Protein AF-A0A6A5V7H4-F1 (afdb_monomer_lite)

Foldseek 3Di:
DDDPPPPVVVVVVVVVVVVVVVVVVVVVVVVVVPDPPDPPVPPVSVVVVVVVVPDDPDPVPDD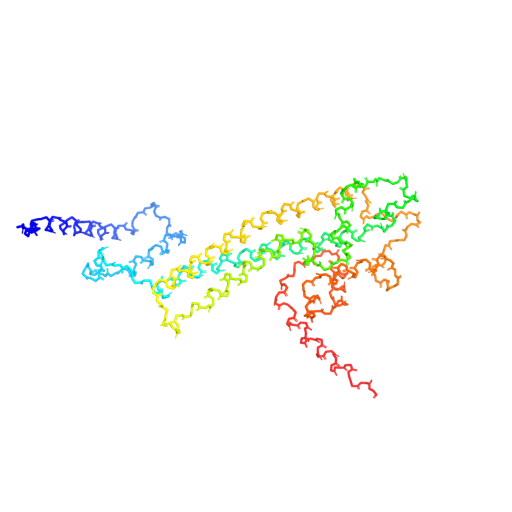DPPPPDQDALVVCVVVLVVLLVLLVVLVVLLLVLVVLLLLLLLLVLQQFVCLLVVPPVCVPADHQDPVLSVLSCCQLQPPDALVPRPLCPLVVLLVVLSVQLVVLSVVSDNVDDPAHSVNSVVSSVSNVVSSVRNVVSSVSNVVSSVSNVVSSVVCVVSVRSPPPPVVRDRDPLVDPPDPSVVSNLSSLCNDPCNVVVVDPSVVSSVCSVVPNDDDRDPPPPCSVVVVVVVVVVCVVVVPDD

Radius of gyration: 30.53 Å; chains: 1; bounding box: 72×66×91 Å

Secondary structure (DSSP, 8-state):
-------HHHHHHHHHHHHHHHHHHHHHHHGGGT-TTS-TT-HHHHHHHHHHTTS-SSGGGSPPTTS-----TTTTHHHHHHHHHHHHHHHHHHHHHHHHHHHHHHHHHHS-HHHHTT-GGGTTSPPP-HHHHHHHHHHHS-SS-GGG-TTTHHHHHHHHHHHHHHHHHHH--GGG----HHHHHHHHHHHHHHHHHHHHHHHHHHHHHHHHHHHHHHHHHTTGGG---TTS----TT-TT-HHHHHHHHHHTTSHHHHTTSS-HHHHHHHHHHTTT-----TTTSHHHHHHHHHHHHHHHTT--

pLDDT: mean 70.16, std 18.62, range [32.16, 96.0]

Sequence (305 aa):
MSLLDSDPADDSEHLKINQALMAEICLHVGDLETNPTINRNSAKAFTIFIWMLKFPSDPTDFLDAETPGVETPEVNQDFLDEHEAFARKLEQALDGLEQEYRDMGVLYHQIPLAIRADTPAVLALPKIDPYGLRVLKGVFEPHNPRTGSAFFKDWLRVETALRNARDVIASVDPAKISITMSGLCLLLDSVLYYLKLAAKHLAPVRNNMIKLKGFLEEARRLGLLHMRASGLVAADLGEKSSKEGLAYREWVLTFPEVAKGEVGWMEAEKVLRERGAAASMNWRNEYKGLGEAWEAEREKDGDKV

Organism: NCBI:txid1447943

Structure (mmCIF, N/CA/C/O backbone):
data_AF-A0A6A5V7H4-F1
#
_entry.id   AF-A0A6A5V7H4-F1
#
loop_
_atom_site.group_PDB
_atom_site.id
_atom_site.type_symbol
_atom_site.label_atom_id
_atom_site.label_alt_id
_atom_site.label_comp_id
_atom_site.label_asym_id
_atom_site.label_entity_id
_atom_site.label_seq_id
_atom_site.pdbx_PDB_ins_code
_atom_site.Cartn_x
_atom_site.Cartn_y
_atom_site.Cartn_z
_atom_site.occupancy
_atom_site.B_iso_or_equiv
_atom_site.auth_seq_id
_atom_site.auth_comp_id
_atom_site.auth_asym_id
_atom_site.auth_atom_id
_atom_site.pdbx_PDB_model_num
ATOM 1 N N . MET A 1 1 ? 29.234 26.948 -57.584 1.00 40.28 1 MET A N 1
ATOM 2 C CA . MET A 1 1 ? 29.020 26.618 -56.161 1.00 40.28 1 MET A CA 1
ATOM 3 C C . MET A 1 1 ? 29.895 25.422 -55.877 1.00 40.28 1 MET A C 1
ATOM 5 O O . MET A 1 1 ? 29.723 24.408 -56.536 1.00 40.28 1 MET A O 1
ATOM 9 N N . SER A 1 2 ? 30.926 25.646 -55.066 1.00 33.00 2 SER A N 1
ATOM 10 C CA . SER A 1 2 ? 32.044 24.731 -54.842 1.00 33.00 2 SER A CA 1
ATOM 11 C C . SER A 1 2 ? 31.578 23.464 -54.140 1.00 33.00 2 SER A C 1
ATOM 13 O O . SER A 1 2 ? 30.867 23.549 -53.141 1.00 33.00 2 SER A O 1
ATOM 15 N N . LEU A 1 3 ? 32.013 22.325 -54.675 1.00 34.97 3 LEU A N 1
ATOM 16 C CA . LEU A 1 3 ? 32.184 21.082 -53.936 1.00 34.97 3 LEU A CA 1
ATOM 17 C C . LEU A 1 3 ? 33.111 21.376 -52.747 1.00 34.97 3 LEU A C 1
ATOM 19 O O . LEU A 1 3 ? 34.108 22.086 -52.905 1.00 34.97 3 LEU A O 1
ATOM 23 N N . LEU A 1 4 ? 32.726 20.911 -51.561 1.00 40.59 4 LEU A N 1
ATOM 24 C CA . LEU A 1 4 ? 33.618 20.840 -50.412 1.00 40.59 4 LEU A CA 1
ATOM 25 C C . LEU A 1 4 ? 34.569 19.675 -50.684 1.00 40.59 4 LEU A C 1
ATOM 27 O O . LEU A 1 4 ? 34.207 18.521 -50.477 1.00 40.59 4 LEU A O 1
ATOM 31 N N . ASP A 1 5 ? 35.746 19.998 -51.213 1.00 38.69 5 ASP A N 1
ATOM 32 C CA . ASP A 1 5 ? 36.929 19.155 -51.086 1.00 38.69 5 ASP A CA 1
ATOM 33 C C . ASP A 1 5 ? 37.274 19.118 -49.591 1.00 38.69 5 ASP A C 1
ATOM 35 O O . ASP A 1 5 ? 37.815 20.082 -49.046 1.00 38.69 5 ASP A O 1
ATOM 39 N N . SER A 1 6 ? 36.882 18.047 -48.901 1.00 44.56 6 SER A N 1
ATOM 40 C CA . SER A 1 6 ? 37.448 17.713 -47.596 1.00 44.56 6 SER A CA 1
ATOM 41 C C . SER A 1 6 ? 38.904 17.311 -47.818 1.00 44.56 6 SER A C 1
ATOM 43 O O . SER A 1 6 ? 39.199 16.419 -48.615 1.00 44.56 6 SER A O 1
ATOM 45 N N . ASP A 1 7 ? 39.811 18.036 -47.171 1.00 41.44 7 ASP A N 1
ATOM 46 C CA . ASP A 1 7 ? 41.251 17.890 -47.332 1.00 41.44 7 ASP A CA 1
ATOM 47 C C . ASP A 1 7 ? 41.683 16.497 -46.822 1.00 41.44 7 ASP A C 1
ATOM 49 O O . ASP A 1 7 ? 41.574 16.231 -45.624 1.00 41.44 7 ASP A O 1
ATOM 53 N N . PRO A 1 8 ? 42.173 15.577 -47.677 1.00 46.06 8 PRO A N 1
ATOM 54 C CA . PRO A 1 8 ? 42.535 14.211 -47.273 1.00 46.06 8 PRO A CA 1
ATOM 55 C C . PRO A 1 8 ? 43.705 14.155 -46.271 1.00 46.06 8 PRO A C 1
ATOM 57 O O . PRO A 1 8 ? 44.061 13.083 -45.776 1.00 46.06 8 PRO A O 1
ATOM 60 N N . ALA A 1 9 ? 44.326 15.299 -45.970 1.00 46.56 9 ALA A N 1
ATOM 61 C CA . ALA A 1 9 ? 45.294 15.439 -44.893 1.00 46.56 9 ALA A CA 1
ATOM 62 C C . ALA A 1 9 ? 44.652 15.381 -43.489 1.00 46.56 9 ALA A C 1
ATOM 64 O O . ALA A 1 9 ? 45.296 14.851 -42.579 1.00 46.56 9 ALA A O 1
ATOM 65 N N . ASP A 1 10 ? 43.404 15.845 -43.334 1.00 44.44 10 ASP A N 1
ATOM 66 C CA . ASP A 1 10 ? 42.698 15.988 -42.045 1.00 44.44 10 ASP A CA 1
ATOM 67 C C . ASP A 1 10 ? 42.191 14.626 -41.520 1.00 44.44 10 ASP A C 1
ATOM 69 O O . ASP A 1 10 ? 42.433 14.244 -40.371 1.00 44.44 10 ASP A O 1
ATOM 73 N N . ASP A 1 11 ? 41.655 13.786 -42.415 1.00 44.16 11 ASP A N 1
ATOM 74 C CA . ASP A 1 11 ? 41.265 12.398 -42.103 1.00 44.16 11 ASP A CA 1
ATOM 75 C C . ASP A 1 11 ? 42.473 11.524 -41.716 1.00 44.16 11 ASP A C 1
ATOM 77 O O . ASP A 1 11 ? 42.378 10.612 -40.889 1.00 44.16 11 ASP A O 1
ATOM 81 N N . SER A 1 12 ? 43.653 11.824 -42.272 1.00 48.91 12 SER A N 1
ATOM 82 C CA . SER A 1 12 ? 44.903 11.128 -41.937 1.00 48.91 12 SER A CA 1
ATOM 83 C C . SER A 1 12 ? 45.397 11.477 -40.528 1.00 48.91 12 SER A C 1
ATOM 85 O O . SER A 1 12 ? 46.048 10.647 -39.890 1.00 48.91 12 SER A O 1
ATOM 87 N N . GLU A 1 13 ? 45.120 12.685 -40.034 1.00 46.19 13 GLU A N 1
ATOM 88 C CA . GLU A 1 13 ? 45.537 13.124 -38.700 1.00 46.19 13 GLU A CA 1
ATOM 89 C C . GLU A 1 13 ? 44.610 12.553 -37.617 1.00 46.19 13 GLU A C 1
ATOM 91 O O . GLU A 1 13 ? 45.093 11.980 -36.637 1.00 46.19 13 GLU A O 1
ATOM 96 N N . HIS A 1 14 ? 43.296 12.546 -37.859 1.00 45.09 14 HIS A N 1
ATOM 97 C CA . HIS A 1 14 ? 42.315 11.882 -36.995 1.00 45.09 14 HIS A CA 1
ATOM 98 C C . HIS A 1 14 ? 42.527 10.364 -36.898 1.00 45.09 14 HIS A C 1
ATOM 100 O O . HIS A 1 14 ? 42.471 9.795 -35.802 1.00 45.09 14 HIS A O 1
ATOM 106 N N . LEU A 1 15 ? 42.857 9.700 -38.012 1.00 45.16 15 LEU A N 1
ATOM 107 C CA . LEU A 1 15 ? 43.175 8.271 -38.013 1.00 45.16 15 LEU A CA 1
ATOM 108 C C . LEU A 1 15 ? 44.464 7.969 -37.227 1.00 45.16 15 LEU A C 1
ATOM 110 O O . LEU A 1 15 ? 44.517 6.984 -36.491 1.00 45.16 15 LEU A O 1
ATOM 114 N N . LYS A 1 16 ? 45.483 8.836 -37.316 1.00 51.03 16 LYS A N 1
ATOM 115 C CA . LYS A 1 16 ? 46.732 8.702 -36.543 1.00 51.03 16 LYS A CA 1
ATOM 116 C C . LYS A 1 16 ? 46.518 8.927 -35.049 1.00 51.03 16 LYS A C 1
ATOM 118 O O . LYS A 1 16 ? 47.110 8.206 -34.250 1.00 51.03 16 LYS A O 1
ATOM 123 N N . ILE A 1 17 ? 45.661 9.877 -34.670 1.00 50.06 17 ILE A N 1
ATOM 124 C CA . ILE A 1 17 ? 45.301 10.134 -33.269 1.00 50.06 17 ILE A CA 1
ATOM 125 C C . ILE A 1 17 ? 44.537 8.939 -32.689 1.00 50.06 17 ILE A C 1
ATOM 127 O O . ILE A 1 17 ? 44.885 8.465 -31.610 1.00 50.06 17 ILE A O 1
ATOM 131 N N . ASN A 1 18 ? 43.569 8.384 -33.422 1.00 44.09 18 ASN A N 1
ATOM 132 C CA . ASN A 1 18 ? 42.810 7.216 -32.971 1.00 44.09 18 ASN A CA 1
ATOM 133 C C . ASN A 1 18 ? 43.671 5.944 -32.902 1.00 44.09 18 ASN A C 1
ATOM 135 O O . ASN A 1 18 ? 43.546 5.171 -31.954 1.00 44.09 18 ASN A O 1
ATOM 139 N N . GLN A 1 19 ? 44.597 5.743 -33.845 1.00 47.44 19 GLN A N 1
ATOM 140 C CA . GLN A 1 19 ? 45.554 4.631 -33.794 1.00 47.44 19 GLN A CA 1
ATOM 141 C C . GLN A 1 19 ? 46.556 4.776 -32.641 1.00 47.44 19 GLN A C 1
ATOM 143 O O . GLN A 1 19 ? 46.872 3.781 -31.989 1.00 47.44 19 GLN A O 1
ATOM 148 N N . ALA A 1 20 ? 47.019 5.995 -32.347 1.00 46.97 20 ALA A N 1
ATOM 149 C CA . ALA A 1 20 ? 47.880 6.267 -31.198 1.00 46.97 20 ALA A CA 1
ATOM 150 C C . ALA A 1 20 ? 47.141 6.040 -29.868 1.00 46.97 20 ALA A C 1
ATOM 152 O O . ALA A 1 20 ? 47.681 5.382 -28.982 1.00 46.97 20 ALA A O 1
ATOM 153 N N . LEU A 1 21 ? 45.885 6.489 -29.764 1.00 44.94 21 LEU A N 1
ATOM 154 C CA . LEU A 1 21 ? 45.044 6.299 -28.582 1.00 44.94 21 LEU A CA 1
ATOM 155 C C . LEU A 1 21 ? 44.721 4.815 -28.348 1.00 44.94 21 LEU A C 1
ATOM 157 O O . LEU A 1 21 ? 44.795 4.336 -27.221 1.00 44.94 21 LEU A O 1
ATOM 161 N N . MET A 1 22 ? 44.429 4.056 -29.408 1.00 46.06 22 MET A N 1
ATOM 162 C CA . MET A 1 22 ? 44.196 2.610 -29.312 1.00 46.06 22 MET A CA 1
ATOM 163 C C . MET A 1 22 ? 45.474 1.837 -28.979 1.00 46.06 22 MET A C 1
ATOM 165 O O . MET A 1 22 ? 45.423 0.906 -28.179 1.00 46.06 22 MET A O 1
ATOM 169 N N . ALA A 1 23 ? 46.633 2.239 -29.509 1.00 47.72 23 ALA A N 1
ATOM 170 C CA . ALA A 1 23 ? 47.917 1.657 -29.120 1.00 47.72 23 ALA A CA 1
ATOM 171 C C . ALA A 1 23 ? 48.243 1.933 -27.640 1.00 47.72 23 ALA A C 1
ATOM 173 O O . ALA A 1 23 ? 48.745 1.047 -26.949 1.00 47.72 23 ALA A O 1
ATOM 174 N N . GLU A 1 24 ? 47.911 3.124 -27.136 1.00 44.56 24 GLU A N 1
ATOM 175 C CA . GLU A 1 24 ? 48.089 3.514 -25.735 1.00 44.56 24 GLU A CA 1
ATOM 176 C C . GLU A 1 24 ? 47.127 2.758 -24.802 1.00 44.56 24 GLU A C 1
ATOM 178 O O . GLU A 1 24 ? 47.557 2.235 -23.772 1.00 44.56 24 GLU A O 1
ATOM 183 N N . ILE A 1 25 ? 45.864 2.579 -25.212 1.00 46.62 25 ILE A N 1
ATOM 184 C CA . ILE A 1 25 ? 44.876 1.738 -24.519 1.00 46.62 25 ILE A CA 1
ATOM 185 C C . ILE A 1 25 ? 45.326 0.270 -24.510 1.00 46.62 25 ILE A C 1
ATOM 187 O O . ILE A 1 25 ? 45.311 -0.354 -23.454 1.00 46.62 25 ILE A O 1
ATOM 191 N N . CYS A 1 26 ? 45.798 -0.288 -25.628 1.00 43.75 26 CYS A N 1
ATOM 192 C CA . CYS A 1 26 ? 46.306 -1.664 -25.687 1.00 43.75 26 CYS A CA 1
ATOM 193 C C . CYS A 1 26 ? 47.582 -1.865 -24.848 1.00 43.75 26 CYS A C 1
ATOM 195 O O . CYS A 1 26 ? 47.728 -2.906 -24.205 1.00 43.75 26 CYS A O 1
ATOM 197 N N . LEU A 1 27 ? 48.472 -0.866 -24.788 1.00 44.75 27 LEU A N 1
ATOM 198 C CA . LEU A 1 27 ? 49.631 -0.855 -23.885 1.00 44.75 27 LEU A CA 1
ATOM 199 C C . LEU A 1 27 ? 49.200 -0.824 -22.409 1.00 44.75 27 LEU A C 1
ATOM 201 O O . LEU A 1 27 ? 49.788 -1.525 -21.589 1.00 44.75 27 LEU A O 1
ATOM 205 N N . HIS A 1 28 ? 48.141 -0.081 -22.076 1.00 42.66 28 HIS A N 1
ATOM 206 C CA . HIS A 1 28 ? 47.610 0.014 -20.710 1.00 42.66 28 HIS A CA 1
ATOM 207 C C . HIS A 1 28 ? 46.733 -1.181 -20.310 1.00 42.66 28 HIS A C 1
ATOM 209 O O . HIS A 1 28 ? 46.606 -1.474 -19.123 1.00 42.66 28 HIS A O 1
ATOM 215 N N . VAL A 1 29 ? 46.172 -1.915 -21.275 1.00 46.34 29 VAL A N 1
ATOM 216 C CA . VAL A 1 29 ? 45.474 -3.188 -21.039 1.00 46.34 29 VAL A CA 1
ATOM 217 C C . VAL A 1 29 ? 46.459 -4.289 -20.628 1.00 46.34 29 VAL A C 1
ATOM 219 O O . VAL A 1 29 ? 46.113 -5.117 -19.789 1.00 46.34 29 VAL A O 1
ATOM 222 N N . GLY A 1 30 ? 47.707 -4.252 -21.113 1.00 43.66 30 GLY A N 1
ATOM 223 C CA . GLY A 1 30 ? 48.798 -5.084 -20.583 1.00 43.66 30 GLY A CA 1
ATOM 224 C C . GLY A 1 30 ? 49.208 -4.719 -19.147 1.00 43.66 30 GLY A C 1
ATOM 225 O O . GLY A 1 30 ? 49.585 -5.594 -18.372 1.00 43.66 30 GLY A O 1
ATOM 226 N N . ASP A 1 31 ? 49.055 -3.449 -18.759 1.00 42.75 31 ASP A N 1
ATOM 227 C CA . ASP A 1 31 ? 49.369 -2.927 -17.415 1.00 42.75 31 ASP A CA 1
ATOM 228 C C . ASP A 1 31 ? 48.194 -3.031 -16.411 1.00 42.75 31 ASP A C 1
ATOM 230 O O . ASP A 1 31 ? 48.323 -2.714 -15.223 1.00 42.75 31 ASP A O 1
ATOM 234 N N . LEU A 1 32 ? 47.032 -3.545 -16.841 1.00 44.84 32 LEU A N 1
ATOM 235 C CA . LEU A 1 32 ? 45.908 -3.851 -15.944 1.00 44.84 32 LEU A CA 1
ATOM 236 C C . LEU A 1 32 ? 46.248 -4.961 -14.940 1.00 44.84 32 LEU A C 1
ATOM 238 O O . LEU A 1 32 ? 45.609 -5.028 -13.885 1.00 44.84 32 LEU A O 1
ATOM 242 N N . GLU A 1 33 ? 47.249 -5.805 -15.221 1.00 45.59 33 GLU A N 1
ATOM 243 C CA . GLU A 1 33 ? 47.712 -6.873 -14.325 1.00 45.59 33 GLU A CA 1
ATOM 244 C C . GLU A 1 33 ? 48.568 -6.371 -13.149 1.00 45.59 33 GLU A C 1
ATOM 246 O O . GLU A 1 33 ? 48.621 -7.040 -12.111 1.00 45.59 33 GLU A O 1
ATOM 251 N N . THR A 1 34 ? 49.126 -5.163 -13.224 1.00 48.69 34 THR A N 1
ATOM 252 C CA . THR A 1 34 ? 50.080 -4.631 -12.233 1.00 48.69 34 THR A CA 1
ATOM 253 C C . THR A 1 34 ? 49.560 -3.417 -11.466 1.00 48.69 34 THR A C 1
ATOM 255 O O . THR A 1 34 ? 50.118 -3.095 -10.418 1.00 48.69 34 THR A O 1
ATOM 258 N N . ASN A 1 35 ? 48.482 -2.763 -11.919 1.00 47.12 35 ASN A N 1
ATOM 259 C CA . ASN A 1 35 ? 48.017 -1.512 -11.317 1.00 47.12 35 ASN A CA 1
ATOM 260 C C . ASN A 1 35 ? 47.264 -1.723 -9.975 1.00 47.12 35 ASN A C 1
ATOM 262 O O . ASN A 1 35 ? 46.121 -2.196 -9.972 1.00 47.12 35 ASN A O 1
ATOM 266 N N . PRO A 1 36 ? 47.846 -1.327 -8.821 1.00 53.47 36 PRO A N 1
ATOM 267 C CA . PRO A 1 36 ? 47.288 -1.591 -7.491 1.00 53.47 36 PRO A CA 1
ATOM 268 C C . PRO A 1 36 ? 46.080 -0.707 -7.139 1.00 53.47 36 PRO A C 1
ATOM 270 O O . PRO A 1 36 ? 45.472 -0.889 -6.085 1.00 53.47 36 PRO A O 1
ATOM 273 N N . THR A 1 37 ? 45.725 0.260 -7.994 1.00 51.34 37 THR A N 1
ATOM 274 C CA . THR A 1 37 ? 44.588 1.169 -7.763 1.00 51.34 37 THR A CA 1
ATOM 275 C C . THR A 1 37 ? 43.251 0.615 -8.258 1.00 51.34 37 THR A C 1
ATOM 277 O O . THR A 1 37 ? 42.193 1.077 -7.825 1.00 51.34 37 THR A O 1
ATOM 280 N N . ILE A 1 38 ? 43.267 -0.409 -9.116 1.00 52.56 38 ILE A N 1
ATOM 281 C CA . ILE A 1 38 ? 42.047 -1.031 -9.628 1.00 52.56 38 ILE A CA 1
ATOM 282 C C . ILE A 1 38 ? 41.599 -2.093 -8.631 1.00 52.56 38 ILE A C 1
ATOM 284 O O . ILE A 1 38 ? 42.164 -3.183 -8.543 1.00 52.56 38 ILE A O 1
ATOM 288 N N . ASN A 1 39 ? 40.550 -1.782 -7.869 1.00 50.50 39 ASN A N 1
ATOM 289 C CA . ASN A 1 39 ? 39.900 -2.762 -7.009 1.00 50.50 39 ASN A CA 1
ATOM 290 C C . ASN A 1 39 ? 39.178 -3.807 -7.878 1.00 50.50 39 ASN A C 1
ATOM 292 O O . ASN A 1 39 ? 38.002 -3.652 -8.208 1.00 50.50 39 ASN A O 1
ATOM 296 N N . ARG A 1 40 ? 39.892 -4.880 -8.239 1.00 48.03 40 ARG A N 1
ATOM 297 C CA . ARG A 1 40 ? 39.393 -5.998 -9.061 1.00 48.03 40 ARG A CA 1
ATOM 298 C C . ARG A 1 40 ? 38.231 -6.765 -8.424 1.00 48.03 40 ARG A C 1
ATOM 300 O O . ARG A 1 40 ? 37.510 -7.461 -9.126 1.00 48.03 40 ARG A O 1
ATOM 307 N N . ASN A 1 41 ? 38.009 -6.592 -7.120 1.00 52.09 41 ASN A N 1
ATOM 308 C CA . ASN A 1 41 ? 36.865 -7.167 -6.409 1.00 52.09 41 ASN A CA 1
ATOM 309 C C . ASN A 1 41 ? 35.610 -6.284 -6.501 1.00 52.09 41 ASN A C 1
ATOM 311 O O . ASN A 1 41 ? 34.561 -6.623 -5.954 1.00 52.09 41 ASN A O 1
ATOM 315 N N . SER A 1 42 ? 35.695 -5.133 -7.172 1.00 55.25 42 SER A N 1
ATOM 316 C CA . SER A 1 42 ? 34.535 -4.305 -7.473 1.00 55.25 42 SER A CA 1
ATOM 317 C C . SER A 1 42 ? 33.713 -4.964 -8.574 1.00 55.25 42 SER A C 1
ATOM 319 O O . SER A 1 42 ? 34.158 -5.054 -9.718 1.00 55.25 42 SER A O 1
ATOM 321 N N . ALA A 1 43 ? 32.475 -5.345 -8.253 1.00 50.38 43 ALA A N 1
ATOM 322 C CA . ALA A 1 43 ? 31.514 -5.840 -9.239 1.00 50.38 43 ALA A CA 1
ATOM 323 C C . ALA A 1 43 ? 31.393 -4.894 -10.450 1.00 50.38 43 ALA A C 1
ATOM 325 O O . ALA A 1 43 ? 31.314 -5.355 -11.581 1.00 50.38 43 ALA A O 1
ATOM 326 N N . LYS A 1 44 ? 31.495 -3.572 -10.232 1.00 50.94 44 LYS A N 1
ATOM 327 C CA . LYS A 1 44 ? 31.488 -2.568 -11.309 1.00 50.94 44 LYS A CA 1
ATOM 328 C C . LYS A 1 44 ? 32.706 -2.666 -12.232 1.00 50.94 44 LYS A C 1
ATOM 330 O O . LYS A 1 44 ? 32.555 -2.507 -13.435 1.00 50.94 44 LYS A O 1
ATOM 335 N N . ALA A 1 45 ? 33.897 -2.921 -11.687 1.00 53.59 45 ALA A N 1
ATOM 336 C CA . ALA A 1 45 ? 35.115 -3.055 -12.491 1.00 53.59 45 ALA A CA 1
ATOM 337 C C . ALA A 1 45 ? 35.075 -4.328 -13.349 1.00 53.59 45 ALA A C 1
ATOM 339 O O . ALA A 1 45 ? 35.460 -4.297 -14.514 1.00 53.59 45 ALA A O 1
ATOM 340 N N . PHE A 1 46 ? 34.533 -5.418 -12.800 1.00 52.06 46 PHE A N 1
ATOM 341 C CA . PHE A 1 46 ? 34.327 -6.659 -13.544 1.00 52.06 46 PHE A CA 1
ATOM 342 C C . PHE A 1 46 ? 33.293 -6.493 -14.669 1.00 52.06 46 PHE A C 1
ATOM 344 O O . PHE A 1 46 ? 33.537 -6.933 -15.787 1.00 52.06 46 PHE A O 1
ATOM 351 N N . THR A 1 47 ? 32.180 -5.791 -14.421 1.00 55.53 47 THR A N 1
ATOM 352 C CA . THR A 1 47 ? 31.184 -5.476 -15.461 1.00 55.53 47 THR A CA 1
ATOM 353 C C . THR A 1 47 ? 31.783 -4.655 -16.602 1.00 55.53 47 THR A C 1
ATOM 355 O O . THR A 1 47 ? 31.563 -4.992 -17.761 1.00 55.53 47 THR A O 1
ATOM 358 N N . ILE A 1 48 ? 32.574 -3.621 -16.292 1.00 58.19 48 ILE A N 1
ATOM 359 C CA . ILE A 1 48 ? 33.247 -2.799 -17.311 1.00 58.19 48 ILE A CA 1
ATOM 360 C C . ILE A 1 48 ? 34.237 -3.643 -18.119 1.00 58.19 48 ILE A C 1
ATOM 362 O O . ILE A 1 48 ? 34.268 -3.541 -19.339 1.00 58.19 48 ILE A O 1
ATOM 366 N N . PHE A 1 49 ? 35.003 -4.519 -17.467 1.00 60.31 49 PHE A N 1
ATOM 367 C CA . PHE A 1 49 ? 35.944 -5.403 -18.152 1.00 60.31 49 PHE A CA 1
ATOM 368 C C . PHE A 1 49 ? 35.240 -6.379 -19.109 1.00 60.31 49 PHE A C 1
ATOM 370 O O . PHE A 1 49 ? 35.631 -6.496 -20.266 1.00 60.31 49 PHE A O 1
ATOM 377 N N . ILE A 1 50 ? 34.157 -7.028 -18.668 1.00 61.28 50 ILE A N 1
ATOM 378 C CA . ILE A 1 50 ? 33.341 -7.900 -19.529 1.00 61.28 50 ILE A CA 1
ATOM 379 C C . ILE A 1 50 ? 32.710 -7.114 -20.686 1.00 61.28 50 ILE A C 1
ATOM 381 O O . ILE A 1 50 ? 32.623 -7.632 -21.796 1.00 61.28 50 ILE A O 1
ATOM 385 N N . TRP A 1 51 ? 32.293 -5.868 -20.450 1.00 62.03 51 TRP A N 1
ATOM 386 C CA . TRP A 1 51 ? 31.778 -4.984 -21.496 1.00 62.03 51 TRP A CA 1
ATOM 387 C C . TRP A 1 51 ? 32.858 -4.637 -22.530 1.00 62.03 51 TRP A C 1
ATOM 389 O O . TRP A 1 51 ? 32.611 -4.768 -23.724 1.00 62.03 51 TRP A O 1
ATOM 399 N N . MET A 1 52 ? 34.079 -4.310 -22.093 1.00 62.62 52 MET A N 1
ATOM 400 C CA . MET A 1 52 ? 35.219 -4.055 -22.983 1.00 62.62 52 MET A CA 1
ATOM 401 C C . MET A 1 52 ? 35.623 -5.288 -23.800 1.00 62.62 52 MET A C 1
ATOM 403 O O . MET A 1 52 ? 36.013 -5.149 -24.951 1.00 62.62 52 MET A O 1
ATOM 407 N N . LEU A 1 53 ? 35.488 -6.500 -23.256 1.00 63.56 53 LEU A N 1
ATOM 408 C CA . LEU A 1 53 ? 35.752 -7.737 -24.005 1.00 63.56 53 LEU A CA 1
ATOM 409 C C . LEU A 1 53 ? 34.748 -7.998 -25.138 1.00 63.56 53 LEU A C 1
ATOM 411 O O . LEU A 1 53 ? 35.016 -8.827 -26.004 1.00 63.56 53 LEU A O 1
ATOM 415 N N . LYS A 1 54 ? 33.597 -7.316 -25.134 1.00 62.59 54 LYS A N 1
ATOM 416 C CA . LYS A 1 54 ? 32.616 -7.369 -26.225 1.00 62.59 54 LYS A CA 1
ATOM 417 C C . LYS A 1 54 ? 32.883 -6.324 -27.314 1.00 62.59 54 LYS A C 1
ATOM 419 O O . LYS A 1 54 ? 32.124 -6.279 -28.278 1.00 62.59 54 LYS A O 1
ATOM 424 N N . PHE A 1 55 ? 33.919 -5.489 -27.175 1.00 64.81 55 PHE A N 1
ATOM 425 C CA . PHE A 1 55 ? 34.281 -4.532 -28.218 1.00 64.81 55 PHE A CA 1
ATOM 426 C C . PHE A 1 55 ? 34.834 -5.255 -29.449 1.00 64.81 55 PHE A C 1
ATOM 428 O O . PHE A 1 55 ? 35.580 -6.231 -29.301 1.00 64.81 55 PHE A O 1
ATOM 435 N N . PRO A 1 56 ? 34.518 -4.771 -30.662 1.00 71.75 56 PRO A N 1
ATOM 436 C CA . PRO A 1 56 ? 35.169 -5.257 -31.864 1.00 71.75 56 PRO A CA 1
ATOM 437 C C . PRO A 1 56 ? 36.685 -5.080 -31.755 1.00 71.75 56 PRO A C 1
ATOM 439 O O . PRO A 1 56 ? 37.181 -4.060 -31.277 1.00 71.75 56 PRO A O 1
ATOM 442 N N . SER A 1 57 ? 37.427 -6.111 -32.158 1.00 66.75 57 SER A N 1
ATOM 443 C CA . SER A 1 57 ? 38.893 -6.106 -32.090 1.00 66.75 57 SER A CA 1
ATOM 444 C C . SER A 1 57 ? 39.525 -5.290 -33.222 1.00 66.75 57 SER A C 1
ATOM 446 O O . SER A 1 57 ? 40.674 -4.870 -33.095 1.00 66.75 57 SER A O 1
ATOM 448 N N . ASP A 1 58 ? 38.784 -5.065 -34.311 1.00 64.12 58 ASP A N 1
ATOM 449 C CA . ASP A 1 58 ? 39.206 -4.277 -35.464 1.00 64.12 58 ASP A CA 1
ATOM 450 C C . ASP A 1 58 ? 38.490 -2.909 -35.463 1.00 64.12 58 ASP A C 1
ATOM 452 O O . ASP A 1 58 ? 37.260 -2.870 -35.412 1.00 64.12 58 ASP A O 1
ATOM 456 N N . PRO A 1 59 ? 39.220 -1.778 -35.537 1.00 61.97 59 PRO A N 1
ATOM 457 C CA . PRO A 1 59 ? 38.646 -0.437 -35.676 1.00 61.97 59 PRO A CA 1
ATOM 458 C C . PRO A 1 59 ? 37.656 -0.276 -36.840 1.00 61.97 59 PRO A C 1
ATOM 460 O O . PRO A 1 59 ? 36.806 0.606 -36.791 1.00 61.97 59 PRO A O 1
ATOM 463 N N . THR A 1 60 ? 37.758 -1.106 -37.879 1.00 65.06 60 THR A N 1
ATOM 464 C CA . THR A 1 60 ? 36.858 -1.080 -39.044 1.00 65.06 60 THR A CA 1
ATOM 465 C C . THR A 1 60 ? 35.521 -1.785 -38.809 1.00 65.06 60 THR A C 1
ATOM 467 O O . THR A 1 60 ? 34.571 -1.538 -39.548 1.00 65.06 60 THR A O 1
ATOM 470 N N . ASP A 1 61 ? 35.419 -2.598 -37.754 1.00 64.25 61 ASP A N 1
ATOM 471 C CA . ASP A 1 61 ? 34.166 -3.218 -37.307 1.00 64.25 61 ASP A CA 1
ATOM 472 C C . ASP A 1 61 ? 33.322 -2.261 -36.442 1.00 64.25 61 ASP A C 1
ATOM 474 O O . ASP A 1 61 ? 32.190 -2.578 -36.063 1.00 64.25 61 ASP A O 1
ATOM 478 N N . PHE A 1 62 ? 33.863 -1.086 -36.105 1.00 63.03 62 PHE A N 1
ATOM 479 C CA . PHE A 1 62 ? 33.101 -0.028 -35.457 1.00 63.03 62 PHE A CA 1
ATOM 480 C C . PHE A 1 62 ? 32.219 0.658 -36.495 1.00 63.03 62 PHE A C 1
ATOM 482 O O . PHE A 1 62 ? 32.672 1.052 -37.568 1.00 63.03 62 PHE A O 1
ATOM 489 N N . LEU A 1 63 ? 30.941 0.819 -36.158 1.00 62.62 63 LEU A N 1
ATOM 490 C CA . LEU A 1 63 ? 30.045 1.656 -36.944 1.00 62.62 63 LEU A CA 1
ATOM 491 C C . LEU A 1 63 ? 30.558 3.099 -36.922 1.00 62.62 63 LEU A C 1
ATOM 493 O O . LEU A 1 63 ? 31.015 3.582 -35.884 1.00 62.62 63 LEU A O 1
ATOM 497 N N . ASP A 1 64 ? 30.463 3.774 -38.066 1.00 61.53 64 ASP A N 1
ATOM 498 C CA . ASP A 1 64 ? 30.839 5.180 -38.191 1.00 61.53 64 ASP A CA 1
ATOM 499 C C . ASP A 1 64 ? 30.046 6.025 -37.181 1.00 61.53 64 ASP A C 1
ATOM 501 O O . ASP A 1 64 ? 28.866 5.747 -36.948 1.00 61.53 64 ASP A O 1
ATOM 505 N N . ALA A 1 65 ? 30.663 7.048 -36.587 1.00 56.62 65 ALA A N 1
ATOM 506 C CA . ALA A 1 65 ? 30.055 7.849 -35.519 1.00 56.62 65 ALA A CA 1
ATOM 507 C C . ALA A 1 65 ? 28.784 8.589 -35.979 1.00 56.62 65 ALA A C 1
ATOM 509 O O . ALA A 1 65 ? 27.927 8.929 -35.163 1.00 56.62 65 ALA A O 1
ATOM 510 N N . GLU A 1 66 ? 28.655 8.814 -37.289 1.00 58.34 66 GLU A N 1
ATOM 511 C CA . GLU A 1 66 ? 27.471 9.398 -37.923 1.00 58.34 66 GLU A CA 1
ATOM 512 C C . GLU A 1 66 ? 26.363 8.375 -38.217 1.00 58.34 66 GLU A C 1
ATOM 514 O O . GLU A 1 66 ? 25.244 8.762 -38.561 1.00 58.34 66 GLU A O 1
ATOM 519 N N . THR A 1 67 ? 26.637 7.075 -38.064 1.00 56.41 67 THR A N 1
ATOM 520 C CA . THR A 1 67 ? 25.641 6.016 -38.248 1.00 56.41 67 THR A CA 1
ATOM 521 C C . THR A 1 67 ? 24.636 6.087 -37.098 1.00 56.41 67 THR A C 1
ATOM 523 O O . THR A 1 67 ? 25.011 5.842 -35.948 1.00 56.41 67 THR A O 1
ATOM 526 N N . PRO A 1 68 ? 23.349 6.391 -37.355 1.00 54.09 68 PRO A N 1
ATOM 527 C CA . PRO A 1 68 ? 22.343 6.386 -36.305 1.00 54.09 68 PRO A CA 1
ATOM 528 C C . PRO A 1 68 ? 22.277 4.990 -35.687 1.00 54.09 68 PRO A C 1
ATOM 530 O O . PRO A 1 68 ? 22.109 4.003 -36.408 1.00 54.09 68 PRO A O 1
ATOM 533 N N . GLY A 1 69 ? 22.416 4.905 -34.363 1.00 58.94 69 GLY A N 1
ATOM 534 C CA . GLY A 1 69 ? 22.297 3.640 -33.647 1.00 58.94 69 GLY A CA 1
ATOM 535 C C . GLY A 1 69 ? 20.970 2.966 -33.992 1.00 58.94 69 GLY A C 1
ATOM 536 O O . GLY A 1 69 ? 19.907 3.583 -33.898 1.00 58.94 69 GLY A O 1
ATOM 537 N N . VAL A 1 70 ? 21.023 1.707 -34.427 1.00 62.69 70 VAL A N 1
ATOM 538 C CA . VAL A 1 70 ? 19.805 0.934 -34.670 1.00 62.69 70 VAL A CA 1
ATOM 539 C C . VAL A 1 70 ? 19.280 0.489 -33.310 1.00 62.69 70 VAL A C 1
ATOM 541 O O . VAL A 1 70 ? 19.756 -0.493 -32.742 1.00 62.69 70 VAL A O 1
ATOM 544 N N . GLU A 1 71 ? 18.312 1.234 -32.777 1.00 62.44 71 GLU A N 1
ATOM 545 C CA . GLU A 1 71 ? 17.590 0.839 -31.569 1.00 62.44 71 GLU A CA 1
ATOM 546 C C . GLU A 1 71 ? 16.817 -0.448 -31.872 1.00 62.44 71 GLU A C 1
ATOM 548 O O . GLU A 1 71 ? 15.780 -0.440 -32.542 1.00 62.44 71 GLU A O 1
ATOM 553 N N . THR A 1 72 ? 17.363 -1.568 -31.410 1.00 65.69 72 THR A N 1
ATOM 554 C CA . THR A 1 72 ? 16.724 -2.882 -31.464 1.00 65.69 72 THR A CA 1
ATOM 555 C C . THR A 1 72 ? 16.373 -3.339 -30.049 1.00 65.69 72 THR A C 1
ATOM 557 O O . THR A 1 72 ? 16.991 -2.883 -29.079 1.00 65.69 72 THR A O 1
ATOM 560 N N . PRO A 1 73 ? 15.385 -4.230 -29.896 1.00 66.88 73 PRO A N 1
ATOM 561 C CA . PRO A 1 73 ? 15.069 -4.858 -28.613 1.00 66.88 73 PRO A CA 1
ATOM 562 C C . PRO A 1 73 ? 16.285 -5.535 -27.980 1.00 66.88 73 PRO A C 1
ATOM 564 O O . PRO A 1 73 ? 16.497 -5.404 -26.781 1.00 66.88 73 PRO A O 1
ATOM 567 N N . GLU A 1 74 ? 17.118 -6.191 -28.789 1.00 70.69 74 GLU A N 1
ATOM 568 C CA . GLU A 1 74 ? 18.322 -6.892 -28.346 1.00 70.69 74 GLU A CA 1
ATOM 569 C C . GLU A 1 74 ? 19.370 -5.925 -27.782 1.00 70.69 74 GLU A C 1
ATOM 571 O O . GLU A 1 74 ? 19.985 -6.215 -26.758 1.00 70.69 74 GLU A O 1
ATOM 576 N N . VAL A 1 75 ? 19.540 -4.754 -28.409 1.00 71.38 75 VAL A N 1
ATOM 577 C CA . VAL A 1 75 ? 20.428 -3.687 -27.911 1.00 71.38 75 VAL A CA 1
ATOM 578 C C . VAL A 1 75 ? 19.882 -3.058 -26.623 1.00 71.38 75 VAL A C 1
ATOM 580 O O . VAL A 1 75 ? 20.656 -2.649 -25.762 1.00 71.38 75 VAL A O 1
ATOM 583 N N . ASN A 1 76 ? 18.558 -3.028 -26.455 1.00 75.62 76 ASN A N 1
ATOM 584 C CA . ASN A 1 76 ? 17.891 -2.444 -25.289 1.00 75.62 76 ASN A CA 1
ATOM 585 C C . ASN A 1 76 ? 17.541 -3.458 -24.193 1.00 75.62 76 ASN A C 1
ATOM 587 O O . ASN A 1 76 ? 16.889 -3.088 -23.214 1.00 75.62 76 ASN A O 1
ATOM 591 N N . GLN A 1 77 ? 17.969 -4.716 -24.310 1.00 78.75 77 GLN A N 1
ATOM 592 C CA . GLN A 1 77 ? 17.621 -5.741 -23.328 1.00 78.75 77 GLN A CA 1
ATOM 593 C C . GLN A 1 77 ? 18.149 -5.385 -21.932 1.00 78.75 77 GLN A C 1
ATOM 595 O O . GLN A 1 77 ? 17.400 -5.465 -20.964 1.00 78.75 77 GLN A O 1
ATOM 600 N N . ASP A 1 78 ? 19.385 -4.882 -21.834 1.00 77.88 78 ASP A N 1
ATOM 601 C CA . ASP A 1 78 ? 19.968 -4.437 -20.560 1.00 77.88 78 ASP A CA 1
ATOM 602 C C . ASP A 1 78 ? 19.141 -3.305 -19.922 1.00 77.88 78 ASP A C 1
ATOM 604 O O . ASP A 1 78 ? 18.931 -3.282 -18.707 1.00 77.88 78 ASP A O 1
ATOM 608 N N . PHE A 1 79 ? 18.615 -2.386 -20.742 1.00 82.38 79 PHE A N 1
ATOM 609 C CA . PHE A 1 79 ? 17.721 -1.329 -20.276 1.00 82.38 79 PHE A CA 1
ATOM 610 C C . PHE A 1 79 ? 16.411 -1.916 -19.745 1.00 82.38 79 PHE A C 1
ATOM 612 O O . PHE A 1 79 ? 15.969 -1.544 -18.657 1.00 82.38 79 PHE A O 1
ATOM 619 N N . LEU A 1 80 ? 15.776 -2.824 -20.490 1.00 83.62 80 LEU A N 1
ATOM 620 C CA . LEU A 1 80 ? 14.517 -3.450 -20.080 1.00 83.62 80 LEU A CA 1
ATOM 621 C C . LEU A 1 80 ? 14.694 -4.244 -18.781 1.00 83.62 80 LEU A C 1
ATOM 623 O O . LEU A 1 80 ? 13.897 -4.073 -17.858 1.00 83.62 80 LEU A O 1
ATOM 627 N N . ASP A 1 81 ? 15.774 -5.017 -18.674 1.00 84.44 81 ASP A N 1
ATOM 628 C CA . ASP A 1 81 ? 16.119 -5.813 -17.497 1.00 84.44 81 ASP A CA 1
ATOM 629 C C . ASP A 1 81 ? 16.373 -4.922 -16.270 1.00 84.44 81 ASP A C 1
ATOM 631 O O . ASP A 1 81 ? 15.859 -5.189 -15.175 1.00 84.44 81 ASP A O 1
ATOM 635 N N . GLU A 1 82 ? 17.121 -3.823 -16.432 1.00 84.75 82 GLU A N 1
ATOM 636 C CA . GLU A 1 82 ? 17.368 -2.860 -15.355 1.00 84.75 82 GLU A CA 1
ATOM 637 C C . GLU A 1 82 ? 16.059 -2.234 -14.852 1.00 84.75 82 GLU A C 1
ATOM 639 O O . GLU A 1 82 ? 15.815 -2.147 -13.640 1.00 84.75 82 GLU A O 1
ATOM 644 N N . HIS A 1 83 ? 15.189 -1.818 -15.771 1.00 86.56 83 HIS A N 1
ATOM 645 C CA . HIS A 1 83 ? 13.932 -1.158 -15.430 1.00 86.56 83 HIS A CA 1
ATOM 646 C C . HIS A 1 83 ? 12.902 -2.134 -14.864 1.00 86.56 83 HIS A C 1
ATOM 648 O O . HIS A 1 83 ? 12.156 -1.771 -13.948 1.00 86.56 83 HIS A O 1
ATOM 654 N N . GLU A 1 84 ? 12.901 -3.389 -15.310 1.00 88.62 84 GLU A N 1
ATOM 655 C CA . GLU A 1 84 ? 12.123 -4.449 -14.682 1.00 88.62 84 GLU A CA 1
ATOM 656 C C . GLU A 1 84 ? 12.610 -4.705 -13.249 1.00 88.62 84 GLU A C 1
ATOM 658 O O . GLU A 1 84 ? 11.805 -4.761 -12.310 1.00 88.62 84 GLU A O 1
ATOM 663 N N . ALA A 1 85 ? 13.926 -4.786 -13.036 1.00 85.81 85 ALA A N 1
ATOM 664 C CA . ALA A 1 85 ? 14.503 -4.926 -11.703 1.00 85.81 85 ALA A CA 1
ATOM 665 C C . ALA A 1 85 ? 14.139 -3.734 -10.800 1.00 85.81 85 ALA A C 1
ATOM 667 O O . ALA A 1 85 ? 13.829 -3.916 -9.617 1.00 85.81 85 ALA A O 1
ATOM 668 N N . PHE A 1 86 ? 14.117 -2.512 -11.339 1.00 86.69 86 PHE A N 1
ATOM 669 C CA . PHE A 1 86 ? 13.653 -1.334 -10.607 1.00 86.69 86 PHE A CA 1
ATOM 670 C C . PHE A 1 86 ? 12.154 -1.404 -10.277 1.00 86.69 86 PHE A C 1
ATOM 672 O O . PHE A 1 86 ? 11.771 -1.144 -9.133 1.00 86.69 86 PHE A O 1
ATOM 679 N N . ALA A 1 87 ? 11.311 -1.838 -11.219 1.00 86.88 87 ALA A N 1
ATOM 680 C CA . ALA A 1 87 ? 9.885 -2.069 -10.988 1.00 86.88 87 ALA A CA 1
ATOM 681 C C . ALA A 1 87 ? 9.652 -3.079 -9.853 1.00 86.88 87 ALA A C 1
ATOM 683 O O . ALA A 1 87 ? 8.832 -2.843 -8.964 1.00 86.88 87 ALA A O 1
ATOM 684 N N . ARG A 1 88 ? 10.411 -4.185 -9.841 1.00 88.50 88 ARG A N 1
ATOM 685 C CA . ARG A 1 88 ? 10.372 -5.195 -8.770 1.00 88.50 88 ARG A CA 1
ATOM 686 C C . ARG A 1 88 ? 10.762 -4.607 -7.411 1.00 88.50 88 ARG A C 1
ATOM 688 O O . ARG A 1 88 ? 10.096 -4.901 -6.425 1.00 88.50 88 ARG A O 1
ATOM 695 N N . LYS A 1 89 ? 11.777 -3.737 -7.337 1.00 89.44 89 LYS A N 1
ATOM 696 C CA . LYS A 1 89 ? 12.153 -3.054 -6.080 1.00 89.44 89 LYS A CA 1
ATOM 697 C C . LYS A 1 89 ? 11.041 -2.146 -5.550 1.00 89.44 89 LYS A C 1
ATOM 699 O O . LYS A 1 89 ? 10.795 -2.114 -4.346 1.00 89.44 89 LYS A O 1
ATOM 704 N N . LEU A 1 90 ? 10.382 -1.391 -6.430 1.00 89.06 90 LEU A N 1
ATOM 705 C CA . LEU A 1 90 ? 9.261 -0.528 -6.041 1.00 89.06 90 LEU A CA 1
ATOM 706 C C . LEU A 1 90 ? 8.064 -1.345 -5.553 1.00 89.06 90 LEU A C 1
ATOM 708 O O . LEU A 1 90 ? 7.425 -0.962 -4.577 1.00 89.06 90 LEU A O 1
ATOM 712 N N . GLU A 1 91 ? 7.796 -2.478 -6.194 1.00 90.69 91 GLU A N 1
ATOM 713 C CA . GLU A 1 91 ? 6.766 -3.409 -5.749 1.00 90.69 91 GLU A CA 1
ATOM 714 C C . GLU A 1 91 ? 7.080 -4.005 -4.377 1.00 90.69 91 GLU A C 1
ATOM 716 O O . GLU A 1 91 ? 6.252 -3.904 -3.483 1.00 90.69 91 GLU A O 1
ATOM 721 N N . GLN A 1 92 ? 8.293 -4.519 -4.166 1.00 88.81 92 GLN A N 1
ATOM 722 C CA . GLN A 1 92 ? 8.716 -5.029 -2.856 1.00 88.81 92 GLN A CA 1
ATOM 723 C C . GLN A 1 92 ? 8.575 -3.972 -1.755 1.00 88.81 92 GLN A C 1
ATOM 725 O O . GLN A 1 92 ? 8.203 -4.278 -0.624 1.00 88.81 92 GLN A O 1
ATOM 730 N N . ALA A 1 93 ? 8.858 -2.707 -2.076 1.00 89.69 93 ALA A N 1
ATOM 731 C CA . ALA A 1 93 ? 8.650 -1.613 -1.142 1.00 89.69 93 ALA A CA 1
ATOM 732 C C . ALA A 1 93 ? 7.162 -1.373 -0.842 1.00 89.69 93 ALA A C 1
ATOM 734 O O . ALA A 1 93 ? 6.830 -1.051 0.296 1.00 89.69 93 ALA A O 1
ATOM 735 N N . LEU A 1 94 ? 6.278 -1.507 -1.833 1.00 91.44 94 LEU A N 1
ATOM 736 C CA . LEU A 1 94 ? 4.834 -1.397 -1.637 1.00 91.44 94 LEU A CA 1
ATOM 737 C C . LEU A 1 94 ? 4.286 -2.579 -0.825 1.00 91.44 94 LEU A C 1
ATOM 739 O O . LEU A 1 94 ? 3.484 -2.368 0.078 1.00 91.44 94 LEU A O 1
ATOM 743 N N . ASP A 1 95 ? 4.783 -3.788 -1.079 1.00 88.00 95 ASP A N 1
ATOM 744 C CA . ASP A 1 95 ? 4.444 -5.003 -0.333 1.00 88.00 95 ASP A CA 1
ATOM 745 C C . ASP A 1 95 ? 4.845 -4.885 1.142 1.00 88.00 95 ASP A C 1
ATOM 747 O O . ASP A 1 95 ? 4.065 -5.211 2.035 1.00 88.00 95 ASP A O 1
ATOM 751 N N . GLY A 1 96 ? 6.040 -4.349 1.412 1.00 88.50 96 GLY A N 1
ATOM 752 C CA . GLY A 1 96 ? 6.481 -4.058 2.776 1.00 88.50 96 GLY A CA 1
ATOM 753 C C . GLY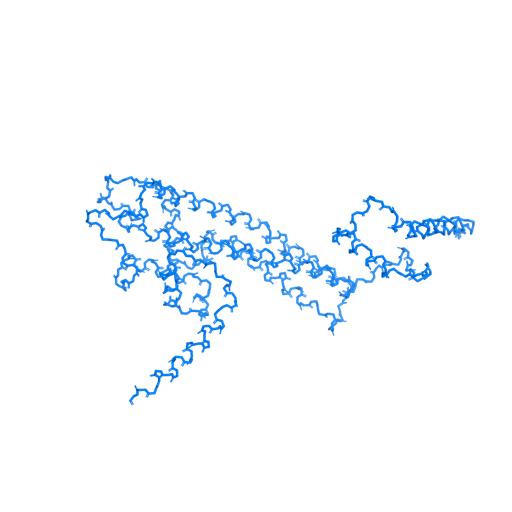 A 1 96 ? 5.544 -3.084 3.494 1.00 88.50 96 GLY A C 1
ATOM 754 O O . GLY A 1 96 ? 5.194 -3.299 4.653 1.00 88.50 96 GLY A O 1
ATOM 755 N N . LEU A 1 97 ? 5.066 -2.052 2.792 1.00 91.50 97 LEU A N 1
ATOM 756 C CA . LEU A 1 97 ? 4.081 -1.126 3.350 1.00 91.50 97 LEU A CA 1
ATOM 757 C C . LEU A 1 97 ? 2.727 -1.815 3.568 1.00 91.50 97 LEU A C 1
ATOM 759 O O . LEU A 1 97 ? 2.070 -1.530 4.566 1.00 91.50 97 LEU A O 1
ATOM 763 N N . GLU A 1 98 ? 2.285 -2.705 2.672 1.00 91.69 98 GLU A N 1
ATOM 764 C CA . GLU A 1 98 ? 1.023 -3.449 2.839 1.00 91.69 98 GLU A CA 1
ATOM 765 C C . GLU A 1 98 ? 1.074 -4.301 4.110 1.00 91.69 98 GLU A C 1
ATOM 767 O O . GLU A 1 98 ? 0.110 -4.341 4.877 1.00 91.69 98 GLU A O 1
ATOM 772 N N . GLN A 1 99 ? 2.218 -4.935 4.369 1.00 88.06 99 GLN A N 1
ATOM 773 C CA . GLN A 1 99 ? 2.430 -5.694 5.594 1.00 88.06 99 GLN A CA 1
ATOM 774 C C . GLN A 1 99 ? 2.366 -4.789 6.830 1.00 88.06 99 GLN A C 1
ATOM 776 O O . GLN A 1 99 ? 1.609 -5.076 7.755 1.00 88.06 99 GLN A O 1
ATOM 781 N N . GLU A 1 100 ? 3.081 -3.659 6.828 1.00 90.81 100 GLU A N 1
ATOM 782 C CA . GLU A 1 100 ? 3.020 -2.691 7.931 1.00 90.81 100 GLU A CA 1
ATOM 783 C C . GLU A 1 100 ? 1.589 -2.183 8.175 1.00 90.81 100 GLU A C 1
ATOM 785 O O . GLU A 1 100 ? 1.184 -1.972 9.319 1.00 90.81 100 GLU A O 1
ATOM 790 N N . TYR A 1 101 ? 0.804 -1.995 7.110 1.00 93.31 101 TYR A N 1
ATOM 791 C CA . TYR A 1 101 ? -0.594 -1.570 7.196 1.00 93.31 101 TYR A CA 1
ATOM 792 C C . TYR A 1 101 ? -1.445 -2.610 7.922 1.00 93.31 101 TYR A C 1
ATOM 794 O O . TYR A 1 101 ? -2.244 -2.262 8.796 1.00 93.31 101 TYR A O 1
ATOM 802 N N . ARG A 1 102 ? -1.246 -3.886 7.592 1.00 89.94 102 ARG A N 1
ATOM 803 C CA . ARG A 1 102 ? -1.949 -5.009 8.217 1.00 89.94 102 ARG A CA 1
ATOM 804 C C . ARG A 1 102 ? -1.582 -5.145 9.686 1.00 89.94 102 ARG A C 1
ATOM 806 O O . ARG A 1 102 ? -2.477 -5.223 10.525 1.00 89.94 102 ARG A O 1
ATOM 813 N N . ASP A 1 103 ? -0.297 -5.068 10.007 1.00 85.81 103 ASP A N 1
ATOM 814 C CA . ASP A 1 103 ? 0.186 -5.142 11.387 1.00 85.81 103 ASP A CA 1
ATOM 815 C C . ASP A 1 103 ? -0.397 -3.999 12.237 1.00 85.81 103 ASP A C 1
ATOM 817 O O . ASP A 1 103 ? -0.887 -4.209 13.349 1.00 85.81 103 ASP A O 1
ATOM 821 N N . MET A 1 104 ? -0.422 -2.782 11.686 1.00 90.44 104 MET A N 1
ATOM 822 C CA . MET A 1 104 ? -1.048 -1.629 12.331 1.00 90.44 104 MET A CA 1
ATOM 823 C C . MET A 1 104 ? -2.557 -1.793 12.520 1.00 90.44 104 MET A C 1
ATOM 825 O O . MET A 1 104 ? -3.075 -1.406 13.567 1.00 90.44 104 MET A O 1
ATOM 829 N N . GLY A 1 105 ? -3.265 -2.377 11.552 1.00 89.94 105 GLY A N 1
ATOM 830 C CA . GLY A 1 105 ? -4.694 -2.653 11.687 1.00 89.94 105 GLY A CA 1
ATOM 831 C C . GLY A 1 105 ? -4.986 -3.653 12.801 1.00 89.94 105 GLY A C 1
ATOM 832 O O . GLY A 1 105 ? -5.872 -3.417 13.621 1.00 89.94 105 GLY A O 1
ATOM 833 N N . VAL A 1 106 ? -4.176 -4.708 12.930 1.00 84.38 106 VAL A N 1
ATOM 834 C CA . VAL A 1 106 ? -4.278 -5.645 14.061 1.00 84.38 106 VAL A CA 1
ATOM 835 C C . VAL A 1 106 ? -4.104 -4.911 15.392 1.00 84.38 106 VAL A C 1
ATOM 837 O O . VAL A 1 106 ? -4.935 -5.073 16.284 1.00 84.38 106 VAL A O 1
ATOM 840 N N . LEU A 1 107 ? -3.082 -4.056 15.520 1.00 84.19 107 LEU A N 1
ATOM 841 C CA . LEU A 1 107 ? -2.880 -3.247 16.728 1.00 84.19 107 LEU A CA 1
ATOM 842 C C . LEU A 1 107 ? -4.069 -2.320 16.999 1.00 84.19 107 LEU A C 1
ATOM 844 O O . LEU A 1 107 ? -4.543 -2.235 18.128 1.00 84.19 107 LEU A O 1
ATOM 848 N N . TYR A 1 108 ? -4.588 -1.648 15.974 1.00 87.75 108 TYR A N 1
ATOM 849 C CA . TYR A 1 108 ? -5.754 -0.782 16.114 1.00 87.75 108 TYR A CA 1
ATOM 850 C C . TYR A 1 108 ? -6.965 -1.532 16.684 1.00 87.75 108 TYR A C 1
ATOM 852 O O . TYR A 1 108 ? -7.618 -1.048 17.609 1.00 87.75 108 TYR A O 1
ATOM 860 N N . HIS A 1 109 ? -7.244 -2.732 16.175 1.00 84.06 109 HIS A N 1
ATOM 861 C CA . HIS A 1 109 ? -8.388 -3.528 16.615 1.00 84.06 109 HIS A CA 1
ATOM 862 C C . HIS A 1 109 ? -8.220 -4.145 18.013 1.00 84.06 109 HIS A C 1
ATOM 864 O O . HIS A 1 109 ? -9.214 -4.575 18.597 1.00 84.06 109 HIS A O 1
ATOM 870 N N . GLN A 1 110 ? -7.014 -4.117 18.594 1.00 78.69 110 GLN A N 1
ATOM 871 C CA . GLN A 1 110 ? -6.799 -4.418 20.016 1.00 78.69 110 GLN A CA 1
ATOM 872 C C . GLN A 1 110 ? -7.294 -3.293 20.940 1.00 78.69 110 GLN A C 1
ATOM 874 O O . GLN A 1 110 ? -7.521 -3.536 22.125 1.00 78.69 110 GLN A O 1
ATOM 879 N N . ILE A 1 111 ? -7.503 -2.074 20.423 1.00 78.94 111 ILE A N 1
ATOM 880 C CA . ILE A 1 111 ? -8.125 -0.988 21.186 1.00 78.94 111 ILE A CA 1
ATOM 881 C C . ILE A 1 111 ? -9.614 -1.330 21.384 1.00 78.94 111 ILE A C 1
ATOM 883 O O . ILE A 1 111 ? -10.333 -1.525 20.396 1.00 78.94 111 ILE A O 1
ATOM 887 N N . PRO A 1 112 ? -10.128 -1.358 22.627 1.00 76.81 112 PRO A N 1
ATOM 888 C CA . PRO A 1 112 ? -11.541 -1.632 22.891 1.00 76.81 112 PRO A CA 1
ATOM 889 C C . PRO A 1 112 ? -12.482 -0.705 22.107 1.00 76.81 112 PRO A C 1
ATOM 891 O O . PRO A 1 112 ? -12.229 0.502 22.014 1.00 76.81 112 PRO A O 1
ATOM 894 N N . LEU A 1 113 ? -13.600 -1.228 21.577 1.00 77.94 113 LEU A N 1
ATOM 895 C CA . LEU A 1 113 ? -14.538 -0.413 20.789 1.00 77.94 113 LEU A CA 1
ATOM 896 C C . LEU A 1 113 ? -15.100 0.747 21.602 1.00 77.94 113 LEU A C 1
ATOM 898 O O . LEU A 1 113 ? -15.305 1.819 21.050 1.00 77.94 113 LEU A O 1
ATOM 902 N N . ALA A 1 114 ? -15.290 0.576 22.912 1.00 74.75 114 ALA A N 1
ATOM 903 C CA . ALA A 1 114 ? -15.750 1.650 23.789 1.00 74.75 114 ALA A CA 1
ATOM 904 C C . ALA A 1 114 ? -14.839 2.895 23.731 1.00 74.75 114 ALA A C 1
ATOM 906 O O . ALA A 1 114 ? -15.331 4.024 23.807 1.00 74.75 114 ALA A O 1
ATOM 907 N N . ILE A 1 115 ? -13.526 2.695 23.557 1.00 76.94 115 ILE A N 1
ATOM 908 C CA . ILE A 1 115 ? -12.548 3.774 23.372 1.00 76.94 115 ILE A CA 1
ATOM 909 C C . ILE A 1 115 ? -12.610 4.294 21.928 1.00 76.94 115 ILE A C 1
ATOM 911 O O . ILE A 1 115 ? -12.672 5.504 21.720 1.00 76.94 115 ILE A O 1
ATOM 915 N N . ARG A 1 116 ? -12.661 3.403 20.926 1.00 80.56 116 ARG A N 1
ATOM 916 C CA . ARG A 1 116 ? -12.730 3.785 19.498 1.00 80.56 116 ARG A CA 1
ATOM 917 C C . ARG A 1 116 ? -14.013 4.533 19.113 1.00 80.56 116 ARG A C 1
ATOM 919 O O . ARG A 1 116 ? -14.008 5.344 18.189 1.00 80.56 116 ARG A O 1
ATOM 926 N N . ALA A 1 117 ? -15.106 4.268 19.823 1.00 76.50 117 ALA A N 1
ATOM 927 C CA . ALA A 1 117 ? -16.416 4.878 19.631 1.00 76.50 117 ALA A CA 1
ATOM 928 C C . ALA A 1 117 ? -16.595 6.206 20.393 1.00 76.50 117 ALA A C 1
ATOM 930 O O . ALA A 1 117 ? -17.664 6.800 20.281 1.00 76.50 117 ALA A O 1
ATOM 931 N N . ASP A 1 118 ? -15.583 6.655 21.156 1.00 67.56 118 ASP A N 1
ATOM 932 C CA . ASP A 1 118 ? -15.635 7.829 22.051 1.00 67.56 118 ASP A CA 1
ATOM 933 C C . ASP A 1 118 ? -16.893 7.832 22.940 1.00 67.56 118 ASP A C 1
ATOM 935 O O . ASP A 1 118 ? -17.573 8.840 23.133 1.00 67.56 118 ASP A O 1
ATOM 939 N N . THR A 1 119 ? -17.248 6.653 23.464 1.00 64.69 119 THR A N 1
ATOM 940 C CA . THR A 1 119 ? -18.447 6.500 24.293 1.00 64.69 119 THR A CA 1
ATOM 941 C C . THR A 1 119 ? -18.281 7.274 25.612 1.00 64.69 119 THR A C 1
ATOM 943 O O . THR A 1 119 ? -17.235 7.151 26.255 1.00 64.69 119 THR A O 1
ATOM 946 N N . PRO A 1 120 ? -19.311 7.994 26.105 1.00 53.22 120 PRO A N 1
ATOM 947 C CA . PRO A 1 120 ? -19.226 8.774 27.349 1.00 53.22 120 PRO A CA 1
ATOM 948 C C . PRO A 1 120 ? -18.821 7.964 28.592 1.00 53.22 120 PRO A C 1
ATOM 950 O O . PRO A 1 120 ? -18.318 8.520 29.561 1.00 53.22 120 PRO A O 1
ATOM 953 N N . ALA A 1 121 ? -18.984 6.639 28.570 1.00 53.97 121 ALA A N 1
ATOM 954 C CA . ALA A 1 121 ? -18.540 5.745 29.642 1.00 53.97 121 ALA A CA 1
ATOM 955 C C . ALA A 1 121 ? -17.006 5.726 29.856 1.00 53.97 121 ALA A C 1
ATOM 957 O O . ALA A 1 121 ? -16.535 5.202 30.859 1.00 53.97 121 ALA A O 1
ATOM 958 N N . VAL A 1 122 ? -16.224 6.310 28.940 1.00 58.56 122 VAL A N 1
ATOM 959 C CA . VAL A 1 122 ? -14.748 6.280 28.910 1.00 58.56 122 VAL A CA 1
ATOM 960 C C . VAL A 1 122 ? -14.120 7.597 29.411 1.00 58.56 122 VAL A C 1
ATOM 962 O O . VAL A 1 122 ? -12.910 7.785 29.335 1.00 58.56 122 VAL A O 1
ATOM 965 N N . LEU A 1 123 ? -14.910 8.523 29.973 1.00 57.12 123 LEU A N 1
ATOM 966 C CA . LEU A 1 123 ? -14.464 9.874 30.367 1.00 57.12 123 LEU A CA 1
ATOM 967 C C . LEU A 1 123 ? -13.252 9.927 31.321 1.00 57.12 123 LEU A C 1
ATOM 969 O O . LEU A 1 123 ? -12.577 10.952 31.359 1.00 57.12 123 LEU A O 1
ATOM 973 N N . ALA A 1 124 ? -12.964 8.854 32.062 1.00 62.19 124 ALA A N 1
ATOM 974 C CA . ALA A 1 124 ? -11.838 8.778 32.996 1.00 62.19 124 ALA A CA 1
ATOM 975 C C . ALA A 1 124 ? -10.538 8.192 32.400 1.00 62.19 124 ALA A C 1
ATOM 977 O O . ALA A 1 124 ? -9.522 8.164 33.094 1.00 62.19 124 ALA A O 1
ATOM 978 N N . LEU A 1 125 ? -10.546 7.700 31.154 1.00 66.69 125 LEU A N 1
ATOM 979 C CA . LEU A 1 125 ? -9.367 7.091 30.528 1.00 66.69 125 LEU A CA 1
ATOM 980 C C . LEU A 1 125 ? -8.536 8.119 29.739 1.00 66.69 125 LEU A C 1
ATOM 982 O O . LEU A 1 125 ? -9.099 9.078 29.201 1.00 66.69 125 LEU A O 1
ATOM 986 N N . PRO A 1 126 ? -7.207 7.919 29.621 1.00 65.38 126 PRO A N 1
ATOM 987 C CA . PRO A 1 126 ? -6.379 8.718 28.728 1.00 65.38 126 PRO A CA 1
ATOM 988 C C . PRO A 1 126 ? -6.922 8.633 27.299 1.00 65.38 126 PRO A C 1
ATOM 990 O O . PRO A 1 126 ? -7.161 7.540 26.782 1.00 65.38 126 PRO A O 1
ATOM 993 N N . LYS A 1 127 ? -7.136 9.785 26.662 1.00 69.38 127 LYS A N 1
ATOM 994 C CA . LYS A 1 127 ? -7.710 9.847 25.318 1.00 69.38 127 LYS A CA 1
ATOM 995 C C . LYS A 1 127 ? -6.610 10.002 24.278 1.00 69.38 127 LYS A C 1
ATOM 997 O O . LYS A 1 127 ? -5.751 10.870 24.408 1.00 69.38 127 LYS A O 1
ATOM 1002 N N . ILE A 1 128 ? -6.684 9.189 23.226 1.00 71.31 128 ILE A N 1
ATOM 1003 C CA . ILE A 1 128 ? -6.002 9.493 21.964 1.00 71.31 128 ILE A CA 1
ATOM 1004 C C . ILE A 1 128 ? -6.548 10.834 21.482 1.00 71.31 128 ILE A C 1
ATOM 1006 O O . ILE A 1 128 ? -7.737 11.119 21.647 1.00 71.31 128 ILE A O 1
ATOM 1010 N N . ASP A 1 129 ? -5.682 11.639 20.876 1.00 80.25 129 ASP A N 1
ATOM 1011 C CA . ASP A 1 129 ? -6.100 12.833 20.154 1.00 80.25 129 ASP A CA 1
ATOM 1012 C C . ASP A 1 129 ? -7.327 12.527 19.254 1.00 80.25 129 ASP A C 1
ATOM 1014 O O . ASP A 1 129 ? -7.269 11.608 18.425 1.00 80.25 129 ASP A O 1
ATOM 1018 N N . PRO A 1 130 ? -8.452 13.260 19.395 1.00 80.75 130 PRO A N 1
ATOM 1019 C CA . PRO A 1 130 ? -9.679 12.977 18.649 1.00 80.75 130 PRO A CA 1
ATOM 1020 C C . PRO A 1 130 ? -9.496 13.003 17.130 1.00 80.75 130 PRO A C 1
ATOM 1022 O O . PRO A 1 130 ? -10.214 12.312 16.401 1.00 80.75 130 PRO A O 1
ATOM 1025 N N . TYR A 1 131 ? -8.547 13.802 16.634 1.00 84.69 131 TYR A N 1
ATOM 1026 C CA . TYR A 1 131 ? -8.205 13.814 15.219 1.00 84.69 131 TYR A CA 1
ATOM 1027 C C . TYR A 1 131 ? -7.483 12.522 14.813 1.00 84.69 131 TYR A C 1
ATOM 1029 O O . TYR A 1 131 ? -7.929 11.860 13.873 1.00 84.69 131 TYR A O 1
ATOM 1037 N N . GLY A 1 132 ? -6.454 12.104 15.554 1.00 85.69 132 GLY A N 1
ATOM 1038 C CA . GLY A 1 132 ? -5.766 10.828 15.342 1.00 85.69 132 GLY A CA 1
ATOM 1039 C C . GLY A 1 132 ? -6.710 9.624 15.357 1.00 85.69 132 GLY A C 1
ATOM 1040 O O . GLY A 1 132 ? -6.671 8.794 14.448 1.00 85.69 132 GLY A O 1
ATOM 1041 N N . LEU A 1 133 ? -7.637 9.566 16.320 1.00 84.75 133 LEU A N 1
ATOM 1042 C CA . LEU A 1 133 ? -8.624 8.485 16.389 1.00 84.75 133 LEU A CA 1
ATOM 1043 C C . LEU A 1 133 ? -9.565 8.473 15.175 1.00 84.75 133 LEU A C 1
ATOM 1045 O O . LEU A 1 133 ? -9.878 7.405 14.648 1.00 84.75 133 LEU A O 1
ATOM 1049 N N . ARG A 1 134 ? -9.984 9.649 14.692 1.00 86.69 134 ARG A N 1
ATOM 1050 C CA . ARG A 1 134 ? -10.812 9.774 13.483 1.00 86.69 134 ARG A CA 1
ATOM 1051 C C . ARG A 1 134 ? -10.080 9.275 12.240 1.00 86.69 134 ARG A C 1
ATOM 1053 O O . ARG A 1 134 ? -10.695 8.611 11.410 1.00 86.69 134 ARG A O 1
ATOM 1060 N N . VAL A 1 135 ? -8.788 9.584 12.116 1.00 89.62 135 VAL A N 1
ATOM 1061 C CA . VAL A 1 135 ? -7.950 9.093 11.014 1.00 89.62 135 VAL A CA 1
ATOM 1062 C C . VAL A 1 135 ? -7.832 7.572 11.076 1.00 89.62 135 VAL A C 1
ATOM 1064 O O . VAL A 1 135 ? -8.112 6.913 10.080 1.00 89.62 135 VAL A O 1
ATOM 1067 N N . LEU A 1 136 ? -7.486 7.016 12.241 1.00 91.81 136 LEU A N 1
ATOM 1068 C CA . LEU A 1 136 ? -7.381 5.567 12.432 1.00 91.81 136 LEU A CA 1
ATOM 1069 C C . LEU A 1 136 ? -8.701 4.860 12.102 1.00 91.81 136 LEU A C 1
ATOM 1071 O O . LEU A 1 136 ? -8.705 3.905 11.332 1.00 91.81 136 LEU A O 1
ATOM 1075 N N . LYS A 1 137 ? -9.829 5.378 12.601 1.00 90.81 137 LYS A N 1
ATOM 1076 C CA . LYS A 1 137 ? -11.162 4.838 12.311 1.00 90.81 137 LYS A CA 1
ATOM 1077 C C . LYS A 1 137 ? -11.498 4.886 10.822 1.00 90.81 137 LYS A C 1
ATOM 1079 O O . LYS A 1 137 ? -11.964 3.902 10.269 1.00 90.81 137 LYS A O 1
ATOM 1084 N N . GLY A 1 138 ? -11.211 5.997 10.143 1.00 89.81 138 GLY A N 1
ATOM 1085 C CA . GLY A 1 138 ? -11.449 6.117 8.701 1.00 89.81 138 GLY A CA 1
ATOM 1086 C C . GLY A 1 138 ? -10.624 5.148 7.842 1.00 89.81 138 GLY A C 1
ATOM 1087 O O . GLY A 1 138 ? -10.967 4.925 6.683 1.00 89.81 138 GLY A O 1
ATOM 1088 N N . VAL A 1 139 ? -9.547 4.584 8.395 1.00 93.12 139 VAL A N 1
ATOM 1089 C CA . VAL A 1 139 ? -8.629 3.675 7.699 1.00 93.12 139 VAL A CA 1
ATOM 1090 C C . VAL A 1 139 ? -8.852 2.204 8.070 1.00 93.12 139 VAL A C 1
ATOM 1092 O O . VAL A 1 139 ? -8.759 1.343 7.193 1.00 93.12 139 VAL A O 1
ATOM 1095 N N . PHE A 1 140 ? -9.139 1.917 9.341 1.00 93.00 140 PHE A N 1
ATOM 1096 C CA . PHE A 1 140 ? -9.273 0.562 9.890 1.00 93.00 140 PHE A CA 1
ATOM 1097 C C . PHE A 1 140 ? -10.719 0.170 10.232 1.00 93.00 140 PHE A C 1
ATOM 1099 O O . PHE A 1 140 ? -10.976 -0.976 10.561 1.00 93.00 140 PHE A O 1
ATOM 1106 N N . GLU A 1 141 ? -11.690 1.075 10.115 1.00 91.81 141 GLU A N 1
ATOM 1107 C CA . GLU A 1 141 ? -13.127 0.744 10.120 1.00 91.81 141 GLU A CA 1
ATOM 1108 C C . GLU A 1 141 ? -13.795 1.306 8.853 1.00 91.81 141 GLU A C 1
ATOM 1110 O O . GLU A 1 141 ? -14.679 2.168 8.927 1.00 91.81 141 GLU A O 1
ATOM 1115 N N . PRO A 1 142 ? -13.324 0.910 7.657 1.00 85.62 142 PRO A N 1
ATOM 1116 C CA . PRO A 1 142 ? -13.816 1.485 6.419 1.00 85.62 142 PRO A CA 1
ATOM 1117 C C . PRO A 1 142 ? -15.240 1.004 6.119 1.00 85.62 142 PRO A C 1
ATOM 1119 O O . PRO A 1 142 ? -15.515 -0.187 6.057 1.00 85.62 142 PRO A O 1
ATOM 1122 N N . HIS A 1 143 ? -16.134 1.945 5.821 1.00 78.38 143 HIS A N 1
ATOM 1123 C CA . HIS A 1 143 ? -17.473 1.629 5.305 1.00 78.38 143 HIS A CA 1
ATOM 1124 C C . HIS A 1 143 ? -17.500 1.398 3.785 1.00 78.38 143 HIS A C 1
ATOM 1126 O O . HIS A 1 143 ? -18.531 1.025 3.237 1.00 78.38 143 HIS A O 1
ATOM 1132 N N . ASN A 1 144 ? -16.386 1.662 3.095 1.00 77.19 144 ASN A N 1
ATOM 1133 C CA . ASN A 1 144 ? -16.271 1.589 1.641 1.00 77.19 144 ASN A CA 1
ATOM 1134 C C . ASN A 1 144 ? -15.026 0.784 1.229 1.00 77.19 144 ASN A C 1
ATOM 1136 O O . ASN A 1 144 ? -14.044 0.764 1.974 1.00 77.19 144 ASN A O 1
ATOM 1140 N N . PRO A 1 145 ? -15.008 0.198 0.017 1.00 82.19 145 PRO A N 1
ATOM 1141 C CA . PRO A 1 145 ? -13.815 -0.440 -0.539 1.00 82.19 145 PRO A CA 1
ATOM 1142 C C . PRO A 1 145 ? -12.604 0.506 -0.591 1.00 82.19 145 PRO A C 1
ATOM 1144 O O . PRO A 1 145 ? -12.760 1.723 -0.739 1.00 82.19 145 PRO A O 1
ATOM 1147 N N . ARG A 1 146 ? -11.379 -0.050 -0.572 1.00 87.50 146 ARG A N 1
ATOM 1148 C CA . ARG A 1 146 ? -10.127 0.738 -0.643 1.00 87.50 146 ARG A CA 1
ATOM 1149 C C . ARG A 1 146 ? -10.073 1.675 -1.854 1.00 87.50 146 ARG A C 1
ATOM 1151 O O . ARG A 1 146 ? -9.511 2.761 -1.750 1.00 87.50 146 ARG A O 1
ATOM 1158 N N . THR A 1 147 ? -10.701 1.302 -2.969 1.00 85.06 147 THR A N 1
ATOM 1159 C CA . THR A 1 147 ? -10.781 2.112 -4.199 1.00 85.06 147 THR A CA 1
ATOM 1160 C C . THR A 1 147 ? -11.472 3.463 -4.006 1.00 85.06 147 THR A C 1
ATOM 1162 O O . THR A 1 147 ? -11.151 4.412 -4.717 1.00 85.06 147 THR A O 1
ATOM 1165 N N . GLY A 1 148 ? -12.379 3.577 -3.031 1.00 83.44 148 GLY A N 1
ATOM 1166 C CA . GLY A 1 148 ? -13.045 4.832 -2.670 1.00 83.44 148 GLY A CA 1
ATOM 1167 C C . GLY A 1 148 ? -12.338 5.628 -1.570 1.00 83.44 148 GLY A C 1
ATOM 1168 O O . GLY A 1 148 ? -12.760 6.737 -1.246 1.00 83.44 148 GLY A O 1
ATOM 1169 N N . SER A 1 149 ? -11.275 5.088 -0.969 1.00 88.19 149 SER A N 1
ATOM 1170 C CA . SER A 1 149 ? -10.604 5.710 0.170 1.00 88.19 149 SER A CA 1
ATOM 1171 C C . SER A 1 149 ? -9.520 6.690 -0.271 1.00 88.19 149 SER A C 1
ATOM 1173 O O . SER A 1 149 ? -8.601 6.353 -1.020 1.00 88.19 149 SER A O 1
ATOM 1175 N N . ALA A 1 150 ? -9.570 7.910 0.270 1.00 89.56 150 ALA A N 1
ATOM 1176 C CA . ALA A 1 150 ? -8.535 8.916 0.041 1.00 89.56 150 ALA A CA 1
ATOM 1177 C C . ALA A 1 150 ? -7.150 8.464 0.540 1.00 89.56 150 ALA A C 1
ATOM 1179 O O . ALA A 1 150 ? -6.141 8.869 -0.033 1.00 89.56 150 ALA A O 1
ATOM 1180 N N . PHE A 1 151 ? -7.102 7.603 1.565 1.00 91.56 151 PHE A N 1
ATOM 1181 C CA . PHE A 1 151 ? -5.859 7.063 2.115 1.00 91.56 151 PHE A CA 1
ATOM 1182 C C . PHE A 1 151 ? -5.102 6.199 1.092 1.00 91.56 151 PHE A C 1
ATOM 1184 O O . PHE A 1 151 ? -3.889 6.338 0.940 1.00 91.56 151 PHE A O 1
ATOM 1191 N N . PHE A 1 152 ? -5.824 5.365 0.337 1.00 93.56 152 PHE A N 1
ATOM 1192 C CA . PHE A 1 152 ? -5.251 4.428 -0.636 1.00 93.56 152 PHE A CA 1
ATOM 1193 C C . PHE A 1 152 ? -5.060 5.022 -2.036 1.00 93.56 152 PHE A C 1
ATOM 1195 O O . PHE A 1 152 ? -4.558 4.349 -2.931 1.00 93.56 152 PHE A O 1
ATOM 1202 N N . LYS A 1 153 ? -5.415 6.291 -2.254 1.00 94.25 153 LYS A N 1
ATOM 1203 C CA . LYS A 1 153 ? -5.356 6.915 -3.583 1.00 94.25 153 LYS A CA 1
ATOM 1204 C C . LYS A 1 153 ? -3.967 6.844 -4.220 1.00 94.25 153 LYS A C 1
ATOM 1206 O O . LYS A 1 153 ? -3.852 6.499 -5.393 1.00 94.25 153 LYS A O 1
ATOM 1211 N N . ASP A 1 154 ? -2.920 7.190 -3.473 1.00 95.19 154 ASP A N 1
ATOM 1212 C CA . ASP A 1 154 ? -1.549 7.115 -3.991 1.00 95.19 154 ASP A CA 1
ATOM 1213 C C . ASP A 1 154 ? -1.053 5.670 -4.083 1.00 95.19 154 ASP A C 1
ATOM 1215 O O . ASP A 1 154 ? -0.330 5.349 -5.018 1.00 95.19 154 ASP A O 1
ATOM 1219 N N . TRP A 1 155 ? -1.534 4.779 -3.214 1.00 95.31 155 TRP A N 1
ATOM 1220 C CA . TRP A 1 155 ? -1.265 3.342 -3.290 1.00 95.31 155 TRP A CA 1
ATOM 1221 C C . TRP A 1 155 ? -1.694 2.754 -4.635 1.00 95.31 155 TRP A C 1
ATOM 1223 O O . TRP A 1 155 ? -0.886 2.196 -5.373 1.00 95.31 155 TRP A O 1
ATOM 1233 N N . LEU A 1 156 ? -2.954 2.988 -5.005 1.00 94.75 156 LEU A N 1
ATOM 1234 C CA . LEU A 1 156 ? -3.549 2.506 -6.252 1.00 94.75 156 LEU A CA 1
ATOM 1235 C C . LEU A 1 156 ? -2.861 3.106 -7.487 1.00 94.75 156 LEU A C 1
ATOM 1237 O O . LEU A 1 156 ? -2.796 2.470 -8.542 1.00 94.75 156 LEU A O 1
ATOM 1241 N N . ARG A 1 157 ? -2.327 4.330 -7.369 1.00 96.00 157 ARG A N 1
ATOM 1242 C CA . ARG A 1 157 ? -1.518 4.959 -8.423 1.00 96.00 157 ARG A CA 1
ATOM 1243 C C . ARG A 1 157 ? -0.173 4.268 -8.597 1.00 96.00 157 ARG A C 1
ATOM 1245 O O . ARG A 1 157 ? 0.235 4.087 -9.740 1.00 96.00 157 ARG A O 1
ATOM 1252 N N . VAL A 1 158 ? 0.488 3.873 -7.505 1.00 94.00 158 VAL A N 1
ATOM 1253 C CA . VAL A 1 158 ? 1.720 3.072 -7.574 1.00 94.00 158 VAL A CA 1
ATOM 1254 C C . VAL A 1 158 ? 1.428 1.730 -8.243 1.00 94.00 158 VAL A C 1
ATOM 1256 O O . VAL A 1 158 ? 2.085 1.406 -9.226 1.00 94.00 158 VAL A O 1
ATOM 1259 N N . GLU A 1 159 ? 0.407 0.996 -7.790 1.00 94.31 159 GLU A N 1
ATOM 1260 C CA . GLU A 1 159 ? 0.036 -0.306 -8.371 1.00 94.31 159 GLU A CA 1
ATOM 1261 C C . GLU A 1 159 ? -0.275 -0.206 -9.867 1.00 94.31 159 GLU A C 1
ATOM 1263 O O . GLU A 1 159 ? 0.231 -0.988 -10.671 1.00 94.31 159 GLU A O 1
ATOM 1268 N N . THR A 1 160 ? -1.078 0.787 -10.255 1.00 95.25 160 THR A N 1
ATOM 1269 C CA . THR A 1 160 ? -1.447 1.007 -11.659 1.00 95.25 160 THR A CA 1
ATOM 1270 C C . THR A 1 160 ? -0.228 1.353 -12.507 1.00 95.25 160 THR A C 1
ATOM 1272 O O . THR A 1 160 ? -0.075 0.812 -13.598 1.00 95.25 160 THR A O 1
ATOM 1275 N N . ALA A 1 161 ? 0.654 2.225 -12.014 1.00 94.00 161 ALA A N 1
ATOM 1276 C CA . ALA A 1 161 ? 1.866 2.594 -12.731 1.00 94.00 161 ALA A CA 1
ATOM 1277 C C . ALA A 1 161 ? 2.825 1.401 -12.886 1.00 94.00 161 ALA A C 1
ATOM 1279 O O . ALA A 1 161 ? 3.347 1.184 -13.975 1.00 94.00 161 ALA A O 1
ATOM 1280 N N . LEU A 1 162 ? 3.011 0.587 -11.842 1.00 93.44 162 LEU A N 1
ATOM 1281 C CA . LEU A 1 162 ? 3.852 -0.613 -11.910 1.00 93.44 162 LEU A CA 1
ATOM 1282 C C . LEU A 1 162 ? 3.291 -1.664 -12.870 1.00 93.44 162 LEU A C 1
ATOM 1284 O O . LEU A 1 162 ? 4.057 -2.249 -13.635 1.00 93.44 162 LEU A O 1
ATOM 1288 N N . ARG A 1 163 ? 1.969 -1.880 -12.869 1.00 94.12 163 ARG A N 1
ATOM 1289 C CA . ARG A 1 163 ? 1.311 -2.761 -13.841 1.00 94.12 163 ARG A CA 1
ATOM 1290 C C . ARG A 1 163 ? 1.553 -2.271 -15.267 1.00 94.12 163 ARG A C 1
ATOM 1292 O O . ARG A 1 163 ? 2.064 -3.030 -16.076 1.00 94.12 163 ARG A O 1
ATOM 1299 N N . ASN A 1 164 ? 1.291 -0.993 -15.540 1.00 93.50 164 ASN A N 1
ATOM 1300 C CA . ASN A 1 164 ? 1.486 -0.433 -16.875 1.00 93.50 164 ASN A CA 1
ATOM 1301 C C . ASN A 1 164 ? 2.950 -0.529 -17.337 1.00 93.50 164 ASN A C 1
ATOM 1303 O O . ASN A 1 164 ? 3.198 -0.861 -18.490 1.00 93.50 164 ASN A O 1
ATOM 1307 N N . ALA A 1 165 ? 3.926 -0.282 -16.452 1.00 90.56 165 ALA A N 1
ATOM 1308 C CA . ALA A 1 165 ? 5.342 -0.445 -16.786 1.00 90.56 165 ALA A CA 1
ATOM 1309 C C . ALA A 1 165 ? 5.665 -1.886 -17.212 1.00 90.56 165 ALA A C 1
ATOM 1311 O O . ALA A 1 165 ? 6.368 -2.092 -18.196 1.00 90.56 165 ALA A O 1
ATOM 1312 N N . ARG A 1 166 ? 5.122 -2.882 -16.504 1.00 89.25 166 ARG A N 1
ATOM 1313 C CA . ARG A 1 166 ? 5.326 -4.300 -16.830 1.00 89.25 166 ARG A CA 1
ATOM 1314 C C . ARG A 1 166 ? 4.642 -4.727 -18.107 1.00 89.25 166 ARG A C 1
ATOM 1316 O O . ARG A 1 166 ? 5.249 -5.460 -18.872 1.00 89.25 166 ARG A O 1
ATOM 1323 N N . ASP A 1 167 ? 3.418 -4.269 -18.333 1.00 89.50 167 ASP A N 1
ATOM 1324 C CA . ASP A 1 167 ? 2.686 -4.578 -19.559 1.00 89.50 167 ASP A CA 1
ATOM 1325 C C . ASP A 1 167 ? 3.452 -4.044 -20.780 1.00 89.50 167 ASP A C 1
ATOM 1327 O O . ASP A 1 167 ? 3.567 -4.735 -21.790 1.00 89.50 167 ASP A O 1
ATOM 1331 N N . VAL A 1 168 ? 4.057 -2.853 -20.660 1.00 86.88 168 VAL A N 1
ATOM 1332 C CA . VAL A 1 168 ? 4.935 -2.297 -21.699 1.00 86.88 168 VAL A CA 1
ATOM 1333 C C . VAL A 1 168 ? 6.209 -3.128 -21.856 1.00 86.88 168 VAL A C 1
ATOM 1335 O O . VAL A 1 168 ? 6.512 -3.520 -22.978 1.00 86.88 168 VAL A O 1
ATOM 1338 N N . ILE A 1 169 ? 6.925 -3.456 -20.774 1.00 85.69 169 ILE A N 1
ATOM 1339 C CA . ILE A 1 169 ? 8.143 -4.291 -20.844 1.00 85.69 169 ILE A CA 1
ATOM 1340 C C . ILE A 1 169 ? 7.837 -5.648 -21.495 1.00 85.69 169 ILE A C 1
ATOM 1342 O O . ILE A 1 169 ? 8.522 -6.049 -22.427 1.00 85.69 169 ILE A O 1
ATOM 1346 N N . ALA A 1 170 ? 6.764 -6.320 -21.075 1.00 83.62 170 ALA A N 1
ATOM 1347 C CA . ALA A 1 170 ? 6.354 -7.618 -21.611 1.00 83.62 170 ALA A CA 1
ATOM 1348 C C . ALA A 1 170 ? 5.906 -7.559 -23.082 1.00 83.62 170 ALA A C 1
ATOM 1350 O O . ALA A 1 170 ? 5.918 -8.579 -23.769 1.00 83.62 170 ALA A O 1
ATOM 1351 N N . SER A 1 171 ? 5.493 -6.383 -23.571 1.00 82.12 171 SER A N 1
ATOM 1352 C CA . SER A 1 171 ? 5.156 -6.178 -24.984 1.00 82.12 171 SER A CA 1
ATOM 1353 C C . SER A 1 171 ? 6.386 -6.067 -25.891 1.00 82.12 171 SER A C 1
ATOM 1355 O O . SER A 1 171 ? 6.271 -6.281 -27.099 1.00 82.12 171 SER A O 1
ATOM 1357 N N . VAL A 1 172 ? 7.560 -5.774 -25.320 1.00 75.88 172 VAL A N 1
ATOM 1358 C CA . VAL A 1 172 ? 8.838 -5.760 -26.034 1.00 75.88 172 VAL A CA 1
ATOM 1359 C C . VAL A 1 172 ? 9.408 -7.180 -26.019 1.00 75.88 172 VAL A C 1
ATOM 1361 O O . VAL A 1 172 ? 10.249 -7.526 -25.200 1.00 75.88 172 VAL A O 1
ATOM 1364 N N . ASP A 1 173 ? 8.882 -8.035 -26.899 1.00 68.94 173 ASP A N 1
ATOM 1365 C CA . ASP A 1 173 ? 9.341 -9.418 -27.092 1.00 68.94 173 ASP A CA 1
ATOM 1366 C C . ASP A 1 173 ? 10.335 -9.469 -28.267 1.00 68.94 173 ASP A C 1
ATOM 1368 O O . ASP A 1 173 ? 9.890 -9.351 -29.414 1.00 68.94 173 ASP A O 1
ATOM 1372 N N . PRO A 1 174 ? 11.649 -9.668 -28.033 1.00 61.97 174 PRO A N 1
ATOM 1373 C CA . PRO A 1 174 ? 12.665 -9.706 -29.091 1.00 61.97 174 PRO A CA 1
ATOM 1374 C C . PRO A 1 174 ? 12.323 -10.701 -30.213 1.00 61.97 174 PRO A C 1
ATOM 1376 O O . PRO A 1 174 ? 12.603 -10.464 -31.385 1.00 61.97 174 PRO A O 1
ATOM 1379 N N . ALA A 1 175 ? 11.611 -11.788 -29.889 1.00 60.31 175 ALA A N 1
ATOM 1380 C CA . ALA A 1 175 ? 11.245 -12.828 -30.846 1.00 60.31 175 ALA A CA 1
ATOM 1381 C C . ALA A 1 175 ? 10.060 -12.463 -31.764 1.00 60.31 175 ALA A C 1
ATOM 1383 O O . ALA A 1 175 ? 9.741 -13.229 -32.677 1.00 60.31 175 ALA A O 1
ATOM 1384 N N . LYS A 1 176 ? 9.375 -11.331 -31.538 1.00 57.75 176 LYS A N 1
ATOM 1385 C CA . LYS A 1 176 ? 8.133 -10.960 -32.251 1.00 57.75 176 LYS A CA 1
ATOM 1386 C C . LYS A 1 176 ? 8.214 -9.679 -33.076 1.00 57.75 176 LYS A C 1
ATOM 1388 O O . LYS A 1 176 ? 7.181 -9.180 -33.528 1.00 57.75 176 LYS A O 1
ATOM 1393 N N . ILE A 1 177 ? 9.397 -9.109 -33.282 1.00 58.16 177 ILE A N 1
ATOM 1394 C CA . ILE A 1 177 ? 9.457 -7.682 -33.593 1.00 58.16 177 ILE A CA 1
ATOM 1395 C C . ILE A 1 177 ? 9.510 -7.341 -35.091 1.00 58.16 177 ILE A C 1
ATOM 1397 O O . ILE A 1 177 ? 10.502 -7.508 -35.789 1.00 58.16 177 ILE A O 1
ATOM 1401 N N . SER A 1 178 ? 8.383 -6.764 -35.527 1.00 57.06 178 SER A N 1
ATOM 1402 C CA . SER A 1 178 ? 8.215 -5.759 -36.588 1.00 57.06 178 SER A CA 1
ATOM 1403 C C . SER A 1 178 ? 7.868 -4.400 -35.929 1.00 57.06 178 SER A C 1
ATOM 1405 O O . SER A 1 178 ? 6.877 -3.752 -36.271 1.00 57.06 178 SER A O 1
ATOM 1407 N N . ILE A 1 179 ? 8.619 -3.986 -34.905 1.00 66.19 179 ILE A N 1
ATOM 1408 C CA . ILE A 1 179 ? 8.463 -2.679 -34.240 1.00 66.19 179 ILE A CA 1
ATOM 1409 C C . ILE A 1 179 ? 9.439 -1.714 -34.901 1.00 66.19 179 ILE A C 1
ATOM 1411 O O . ILE A 1 179 ? 10.615 -2.020 -35.076 1.00 66.19 179 ILE A O 1
ATOM 1415 N N . THR A 1 180 ? 8.938 -0.549 -35.301 1.00 67.38 180 THR A N 1
ATOM 1416 C CA . THR A 1 180 ? 9.782 0.512 -35.848 1.00 67.38 180 THR A CA 1
ATOM 1417 C C . THR A 1 180 ? 10.651 1.111 -34.745 1.00 67.38 180 THR A C 1
ATOM 1419 O O . THR A 1 180 ? 10.228 1.190 -33.594 1.00 67.38 180 THR A O 1
ATOM 1422 N N . MET A 1 181 ? 11.833 1.615 -35.099 1.00 66.88 181 MET A N 1
ATOM 1423 C CA . MET A 1 181 ? 12.746 2.294 -34.167 1.00 66.88 181 MET A CA 1
ATOM 1424 C C . MET A 1 181 ? 12.029 3.361 -33.315 1.00 66.88 181 MET A C 1
ATOM 1426 O O . MET A 1 181 ? 12.121 3.363 -32.093 1.00 66.88 181 MET A O 1
ATOM 1430 N N . SER A 1 182 ? 11.210 4.213 -33.945 1.00 68.38 182 SER A N 1
ATOM 1431 C CA . SER A 1 182 ? 10.411 5.227 -33.240 1.00 68.38 182 SER A CA 1
ATOM 1432 C C . SER A 1 182 ? 9.373 4.626 -32.287 1.00 68.38 182 SER A C 1
ATOM 1434 O O . SER A 1 182 ? 9.098 5.203 -31.239 1.00 68.38 182 SER A O 1
ATOM 1436 N N . GLY A 1 183 ? 8.795 3.473 -32.638 1.00 72.38 183 GLY A N 1
ATOM 1437 C CA . GLY A 1 183 ? 7.891 2.734 -31.761 1.00 72.38 183 GLY A CA 1
ATOM 1438 C C . GLY A 1 183 ? 8.609 2.199 -30.524 1.00 72.38 183 GLY A C 1
ATOM 1439 O O . GLY A 1 183 ? 8.071 2.306 -29.425 1.00 72.38 183 GLY A O 1
ATOM 1440 N N . LEU A 1 184 ? 9.839 1.702 -30.682 1.00 73.88 184 LEU A N 1
ATOM 1441 C CA . LEU A 1 184 ? 10.653 1.230 -29.564 1.00 73.88 184 LEU A CA 1
ATOM 1442 C C . LEU A 1 184 ? 11.009 2.377 -28.609 1.00 73.88 184 LEU A C 1
ATOM 1444 O O . LEU A 1 184 ? 10.738 2.260 -27.417 1.00 73.88 184 LEU A O 1
ATOM 1448 N N . CYS A 1 185 ? 11.498 3.517 -29.112 1.00 75.25 185 CYS A N 1
ATOM 1449 C CA . CYS A 1 185 ? 11.813 4.678 -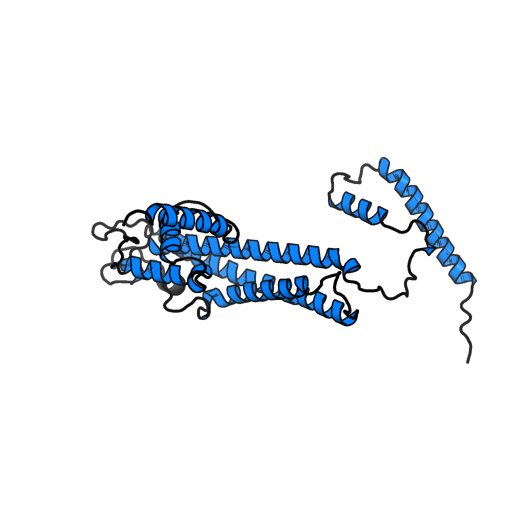28.267 1.00 75.25 185 CYS A CA 1
ATOM 1450 C C . CYS A 1 185 ? 10.606 5.139 -27.427 1.00 75.25 185 CYS A C 1
ATOM 1452 O O . CYS A 1 185 ? 10.736 5.370 -26.227 1.00 75.25 185 CYS A O 1
ATOM 1454 N N . LEU A 1 186 ? 9.409 5.201 -28.027 1.00 79.38 186 LEU A N 1
ATOM 1455 C CA . LEU A 1 186 ? 8.181 5.579 -27.314 1.00 79.38 186 LEU A CA 1
ATOM 1456 C C . LEU A 1 186 ? 7.801 4.586 -26.205 1.00 79.38 186 LEU A C 1
ATOM 1458 O O . LEU A 1 186 ? 7.282 4.995 -25.160 1.00 79.38 186 LEU A O 1
ATOM 1462 N N . LEU A 1 187 ? 8.042 3.289 -26.412 1.00 83.62 187 LEU A N 1
ATOM 1463 C CA . LEU A 1 187 ? 7.801 2.268 -25.390 1.00 83.62 187 LEU A CA 1
ATOM 1464 C C . LEU A 1 187 ? 8.783 2.426 -24.224 1.00 83.62 187 LEU A C 1
ATOM 1466 O O . LEU A 1 187 ? 8.348 2.447 -23.073 1.00 83.62 187 LEU A O 1
ATOM 1470 N N . LEU A 1 188 ? 10.074 2.624 -24.504 1.00 83.31 188 LEU A N 1
ATOM 1471 C CA . LEU A 1 188 ? 11.098 2.835 -23.473 1.00 83.31 188 LEU A CA 1
ATOM 1472 C C . LEU A 1 188 ? 10.818 4.105 -22.647 1.00 83.31 188 LEU A C 1
ATOM 1474 O O . LEU A 1 188 ? 10.846 4.068 -21.412 1.00 83.31 188 LEU A O 1
ATOM 1478 N N . ASP A 1 189 ? 10.429 5.200 -23.304 1.00 82.25 189 ASP A N 1
ATOM 1479 C CA . ASP A 1 189 ? 9.998 6.435 -22.638 1.00 82.25 189 ASP A CA 1
ATOM 1480 C C . ASP A 1 189 ? 8.762 6.217 -21.753 1.00 82.25 189 ASP A C 1
ATOM 1482 O O . ASP A 1 189 ? 8.661 6.770 -20.650 1.00 82.25 189 ASP A O 1
ATOM 1486 N N . SER A 1 190 ? 7.828 5.373 -22.199 1.00 86.50 190 SER A N 1
ATOM 1487 C CA . SER A 1 190 ? 6.632 5.018 -21.429 1.00 86.50 190 SER A CA 1
ATOM 1488 C C . SER A 1 190 ? 6.984 4.227 -20.166 1.00 86.50 190 SER A C 1
ATOM 1490 O O . SER A 1 190 ? 6.454 4.526 -19.092 1.00 86.50 190 SER A O 1
ATOM 1492 N N . VAL A 1 191 ? 7.921 3.272 -20.252 1.00 86.88 191 VAL A N 1
ATOM 1493 C CA . VAL A 1 191 ? 8.440 2.538 -19.082 1.00 86.88 191 VAL A CA 1
ATOM 1494 C C . VAL A 1 191 ? 9.021 3.518 -18.062 1.00 86.88 191 VAL A C 1
ATOM 1496 O O . VAL A 1 191 ? 8.622 3.510 -16.893 1.00 86.88 191 VAL A O 1
ATOM 1499 N N . LEU A 1 192 ? 9.897 4.426 -18.503 1.00 88.06 192 LEU A N 1
ATOM 1500 C CA . LEU A 1 192 ? 10.488 5.454 -17.641 1.00 88.06 192 LEU A CA 1
ATOM 1501 C C . LEU A 1 192 ? 9.430 6.341 -16.990 1.00 88.06 192 LEU A C 1
ATOM 1503 O O . LEU A 1 192 ? 9.516 6.637 -15.793 1.00 88.06 192 LEU A O 1
ATOM 1507 N N . TYR A 1 193 ? 8.437 6.777 -17.763 1.00 90.69 193 TYR A N 1
ATOM 1508 C CA . TYR A 1 193 ? 7.340 7.597 -17.268 1.00 90.69 193 TYR A CA 1
ATOM 1509 C C . TYR A 1 193 ? 6.581 6.892 -16.139 1.00 90.69 193 TYR A C 1
ATOM 1511 O O . TYR A 1 193 ? 6.409 7.468 -15.058 1.00 90.69 193 TYR A O 1
ATOM 1519 N N . TYR A 1 194 ? 6.172 5.639 -16.347 1.00 92.31 194 TYR A N 1
ATOM 1520 C CA . TYR A 1 194 ? 5.421 4.884 -15.348 1.00 92.31 194 TYR A CA 1
ATOM 1521 C C . TYR A 1 194 ? 6.246 4.599 -14.090 1.00 92.31 194 TYR A C 1
ATOM 1523 O O . TYR A 1 194 ? 5.742 4.769 -12.979 1.00 92.31 194 TYR A O 1
ATOM 1531 N N . LEU A 1 195 ? 7.528 4.257 -14.225 1.00 89.56 195 LEU A N 1
ATOM 1532 C CA . LEU A 1 195 ? 8.394 4.008 -13.069 1.00 89.56 195 LEU A CA 1
ATOM 1533 C C . LEU A 1 195 ? 8.664 5.282 -12.261 1.00 89.56 195 LEU A C 1
ATOM 1535 O O . LEU A 1 195 ? 8.611 5.257 -11.028 1.00 89.56 195 LEU A O 1
ATOM 1539 N N . LYS A 1 196 ? 8.856 6.428 -12.929 1.00 90.62 196 LYS A N 1
ATOM 1540 C CA . LYS A 1 196 ? 8.942 7.740 -12.263 1.00 90.62 196 LYS A CA 1
ATOM 1541 C C . LYS A 1 196 ? 7.641 8.086 -11.540 1.00 90.62 196 LYS A C 1
ATOM 1543 O O . LYS A 1 196 ? 7.680 8.596 -10.419 1.00 90.62 196 LYS A O 1
ATOM 1548 N N . LEU A 1 197 ? 6.491 7.794 -12.149 1.00 91.44 197 LEU A N 1
ATOM 1549 C CA . LEU A 1 197 ? 5.182 8.016 -11.537 1.00 91.44 197 LEU A CA 1
ATOM 1550 C C . LEU A 1 197 ? 4.992 7.142 -10.286 1.00 91.44 197 LEU A C 1
ATOM 1552 O O . LEU A 1 197 ? 4.601 7.660 -9.239 1.00 91.44 197 LEU A O 1
ATOM 1556 N N . ALA A 1 198 ? 5.336 5.853 -10.360 1.00 90.81 198 ALA A N 1
ATOM 1557 C CA . ALA A 1 198 ? 5.303 4.937 -9.222 1.00 90.81 198 ALA A CA 1
ATOM 1558 C C . ALA A 1 198 ? 6.202 5.431 -8.075 1.00 90.81 198 ALA A C 1
ATOM 1560 O O . ALA A 1 198 ? 5.740 5.587 -6.944 1.00 90.81 198 ALA A O 1
ATOM 1561 N N . ALA A 1 199 ? 7.461 5.776 -8.364 1.00 90.88 199 ALA A N 1
ATOM 1562 C CA . ALA A 1 199 ? 8.393 6.295 -7.363 1.00 90.88 199 ALA A CA 1
ATOM 1563 C C . ALA A 1 199 ? 7.888 7.593 -6.704 1.00 90.88 199 ALA A C 1
ATOM 1565 O O . ALA A 1 199 ? 7.971 7.748 -5.483 1.00 90.88 199 ALA A O 1
ATOM 1566 N N . LYS A 1 200 ? 7.301 8.504 -7.494 1.00 92.69 200 LYS A N 1
ATOM 1567 C CA . LYS A 1 200 ? 6.712 9.757 -7.000 1.00 92.69 200 LYS A CA 1
ATOM 1568 C C . LYS A 1 200 ? 5.573 9.513 -6.009 1.00 92.69 200 LYS A C 1
ATOM 1570 O O . LYS A 1 200 ? 5.492 10.218 -5.005 1.00 92.69 200 LYS A O 1
ATOM 1575 N N . HIS A 1 201 ? 4.691 8.553 -6.285 1.00 94.62 201 HIS A N 1
ATOM 1576 C CA . HIS A 1 201 ? 3.533 8.265 -5.432 1.00 94.62 201 HIS A CA 1
ATOM 1577 C C . HIS A 1 201 ? 3.865 7.382 -4.223 1.00 94.62 201 HIS A C 1
ATOM 1579 O O . HIS A 1 201 ? 3.157 7.446 -3.219 1.00 94.62 201 HIS A O 1
ATOM 1585 N N . LEU A 1 202 ? 4.982 6.651 -4.247 1.00 92.50 202 LEU A N 1
ATOM 1586 C CA . LEU A 1 202 ? 5.421 5.830 -3.118 1.00 92.50 202 LEU A CA 1
ATOM 1587 C C . LEU A 1 202 ? 5.787 6.664 -1.874 1.00 92.50 202 LEU A C 1
ATOM 1589 O O . LEU A 1 202 ? 5.513 6.255 -0.746 1.00 92.50 202 LEU A O 1
ATOM 1593 N N . ALA A 1 203 ? 6.374 7.852 -2.053 1.00 90.69 203 ALA A N 1
ATOM 1594 C CA . ALA A 1 203 ? 6.737 8.728 -0.934 1.00 90.69 203 ALA A CA 1
ATOM 1595 C C . ALA A 1 203 ? 5.512 9.219 -0.120 1.00 90.69 20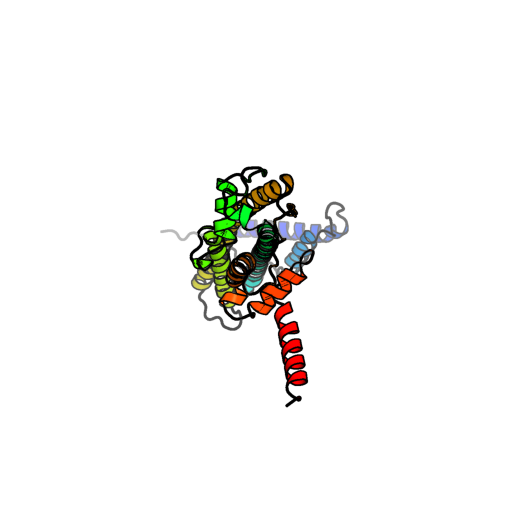3 ALA A C 1
ATOM 1597 O O . ALA A 1 203 ? 5.528 9.081 1.106 1.00 90.69 203 ALA A O 1
ATOM 1598 N N . PRO A 1 204 ? 4.425 9.723 -0.740 1.00 93.50 204 PRO A N 1
ATOM 1599 C CA . PRO A 1 204 ? 3.159 9.977 -0.051 1.00 93.50 204 PRO A CA 1
ATOM 1600 C C . PRO A 1 204 ? 2.609 8.775 0.722 1.00 93.50 204 PRO A C 1
ATOM 1602 O O . PRO A 1 204 ? 2.171 8.951 1.859 1.00 93.50 204 PRO A O 1
ATOM 1605 N N . VAL A 1 205 ? 2.680 7.562 0.156 1.00 94.75 205 VAL A N 1
ATOM 1606 C CA . VAL A 1 205 ? 2.232 6.340 0.849 1.00 94.75 205 VAL A CA 1
ATOM 1607 C C . VAL A 1 205 ? 3.032 6.139 2.138 1.00 94.75 205 VAL A C 1
ATOM 1609 O O . VAL A 1 205 ? 2.442 6.052 3.213 1.00 94.75 205 VAL A O 1
ATOM 1612 N N . ARG A 1 206 ? 4.369 6.180 2.065 1.00 94.50 206 ARG A N 1
ATOM 1613 C CA . ARG A 1 206 ? 5.247 6.081 3.248 1.00 94.50 206 ARG A CA 1
ATOM 1614 C C . ARG A 1 206 ? 4.928 7.142 4.300 1.00 94.50 206 ARG A C 1
ATOM 1616 O O . ARG A 1 206 ? 4.831 6.833 5.483 1.00 94.50 206 ARG A O 1
ATOM 1623 N N . ASN A 1 207 ? 4.714 8.387 3.882 1.00 93.69 207 ASN A N 1
ATOM 1624 C CA . ASN A 1 207 ? 4.390 9.477 4.802 1.00 93.69 207 ASN A CA 1
ATOM 1625 C C . ASN A 1 207 ? 3.047 9.263 5.513 1.00 93.69 207 ASN A C 1
ATOM 1627 O O . ASN A 1 207 ? 2.922 9.566 6.700 1.00 93.69 207 ASN A O 1
ATOM 1631 N N . ASN A 1 208 ? 2.044 8.735 4.811 1.00 93.25 208 ASN A N 1
ATOM 1632 C CA . ASN A 1 208 ? 0.757 8.397 5.413 1.00 93.25 208 ASN A CA 1
ATOM 1633 C C . ASN A 1 208 ? 0.894 7.247 6.421 1.00 93.25 208 ASN A C 1
ATOM 1635 O O . ASN A 1 208 ? 0.312 7.313 7.503 1.00 93.25 208 ASN A O 1
ATOM 1639 N N . MET A 1 209 ? 1.725 6.252 6.113 1.00 95.19 209 MET A N 1
ATOM 1640 C CA . MET A 1 209 ? 2.038 5.137 7.010 1.00 95.19 209 MET A CA 1
ATOM 1641 C C . MET A 1 209 ? 2.744 5.594 8.291 1.00 95.19 209 MET A C 1
ATOM 1643 O O . MET A 1 209 ? 2.335 5.214 9.387 1.00 95.19 209 MET A O 1
ATOM 1647 N N . ILE A 1 210 ? 3.729 6.494 8.179 1.00 95.06 210 ILE A N 1
ATOM 1648 C CA . ILE A 1 210 ? 4.408 7.101 9.337 1.00 95.06 210 ILE A CA 1
ATOM 1649 C C . ILE A 1 210 ? 3.402 7.808 10.255 1.00 95.06 210 ILE A C 1
ATOM 1651 O O . ILE A 1 210 ? 3.481 7.673 11.476 1.00 95.06 210 ILE A O 1
ATOM 1655 N N . LYS A 1 211 ? 2.430 8.534 9.686 1.00 92.62 211 LYS A N 1
ATOM 1656 C CA . LYS A 1 211 ? 1.383 9.212 10.469 1.00 92.62 211 LYS A CA 1
ATOM 1657 C C . LYS A 1 211 ? 0.499 8.222 11.225 1.00 92.62 211 LYS A C 1
ATOM 1659 O O . LYS A 1 211 ? 0.277 8.416 12.417 1.00 92.62 211 LYS A O 1
ATOM 1664 N N . LEU A 1 212 ? 0.025 7.162 10.562 1.00 93.56 212 LEU A N 1
ATOM 1665 C CA . LEU A 1 212 ? -0.777 6.120 11.218 1.00 93.56 212 LEU A CA 1
ATOM 1666 C C . LEU A 1 212 ? -0.021 5.470 12.371 1.00 93.56 212 LEU A C 1
ATOM 1668 O O . LEU A 1 212 ? -0.558 5.348 13.472 1.00 93.56 212 LEU A O 1
ATOM 1672 N N . LYS A 1 213 ? 1.245 5.124 12.129 1.00 94.25 213 LYS A N 1
ATOM 1673 C CA . LYS A 1 213 ? 2.116 4.550 13.148 1.00 94.25 213 LYS A CA 1
ATOM 1674 C C . LYS A 1 213 ? 2.267 5.489 14.339 1.00 94.25 213 LYS A C 1
ATOM 1676 O O . LYS A 1 213 ? 2.140 5.041 15.470 1.00 94.25 213 LYS A O 1
ATOM 1681 N N . GLY A 1 214 ? 2.456 6.788 14.100 1.00 93.06 214 GLY A N 1
ATOM 1682 C CA . GLY A 1 214 ? 2.519 7.796 15.160 1.00 93.06 214 GLY A CA 1
ATOM 1683 C C . GLY A 1 214 ? 1.280 7.800 16.061 1.00 93.06 214 GLY A C 1
ATOM 1684 O O . GLY A 1 214 ? 1.414 7.820 17.283 1.00 93.06 214 GLY A O 1
ATOM 1685 N N . PHE A 1 215 ? 0.077 7.702 15.484 1.00 91.06 215 PHE A N 1
ATOM 1686 C CA . PHE A 1 215 ? -1.158 7.627 16.273 1.00 91.06 215 PHE A CA 1
ATOM 1687 C C . PHE A 1 215 ? -1.280 6.323 17.075 1.00 91.06 215 PHE A C 1
ATOM 1689 O O . PHE A 1 215 ? -1.762 6.347 18.207 1.00 91.06 215 PHE A O 1
ATOM 1696 N N . LEU A 1 216 ? -0.832 5.192 16.524 1.00 90.12 216 LEU A N 1
ATOM 1697 C CA . LEU A 1 216 ? -0.853 3.905 17.228 1.00 90.12 216 LEU A CA 1
ATOM 1698 C C . LEU A 1 216 ? 0.207 3.804 18.327 1.00 90.12 216 LEU A C 1
ATOM 1700 O O . LEU A 1 216 ? -0.073 3.243 19.384 1.00 90.12 216 LEU A O 1
ATOM 1704 N N . GLU A 1 217 ? 1.397 4.368 18.124 1.00 91.00 217 GLU A N 1
ATOM 1705 C CA . GLU A 1 217 ? 2.415 4.450 19.176 1.00 91.00 217 GLU A CA 1
ATOM 1706 C C . GLU A 1 217 ? 1.959 5.362 20.317 1.00 91.00 217 GLU A C 1
ATOM 1708 O O . GLU A 1 217 ? 2.182 5.045 21.484 1.00 91.00 217 GLU A O 1
ATOM 1713 N N . GLU A 1 218 ? 1.239 6.443 20.013 1.00 88.88 218 GLU A N 1
ATOM 1714 C CA . GLU A 1 218 ? 0.605 7.257 21.048 1.00 88.88 218 GLU A CA 1
ATOM 1715 C C . GLU A 1 218 ? -0.461 6.455 21.811 1.00 88.88 218 GLU A C 1
ATOM 1717 O O . GLU A 1 218 ? -0.460 6.436 23.041 1.00 88.88 218 GLU A O 1
ATOM 1722 N N . ALA A 1 219 ? -1.314 5.701 21.108 1.00 83.62 219 ALA A N 1
ATOM 1723 C CA . ALA A 1 219 ? -2.277 4.803 21.746 1.00 83.62 219 ALA A CA 1
ATOM 1724 C C . ALA A 1 219 ? -1.594 3.765 22.658 1.00 83.62 219 ALA A C 1
ATOM 1726 O O . ALA A 1 219 ? -2.070 3.487 23.764 1.00 83.62 219 ALA A O 1
ATOM 1727 N N . ARG A 1 220 ? -0.450 3.221 22.223 1.00 85.00 220 ARG A N 1
ATOM 1728 C CA . ARG A 1 220 ? 0.387 2.316 23.020 1.00 85.00 220 ARG A CA 1
ATOM 1729 C C . ARG A 1 220 ? 0.941 3.008 24.261 1.00 85.00 220 ARG A C 1
ATOM 1731 O O . ARG A 1 220 ? 0.827 2.453 25.350 1.00 85.00 220 ARG A O 1
ATOM 1738 N N . ARG A 1 221 ? 1.509 4.210 24.115 1.00 85.88 221 ARG A N 1
ATOM 1739 C CA . ARG A 1 221 ? 2.077 5.014 25.211 1.00 85.88 221 ARG A CA 1
ATOM 1740 C C . ARG A 1 221 ? 1.039 5.321 26.289 1.00 85.88 221 ARG A C 1
ATOM 1742 O O . ARG A 1 221 ? 1.361 5.319 27.472 1.00 85.88 221 ARG A O 1
ATOM 1749 N N . LEU A 1 222 ? -0.208 5.541 25.879 1.00 83.81 222 LEU A N 1
ATOM 1750 C CA . LEU A 1 222 ? -1.354 5.752 26.764 1.00 83.81 222 LEU A CA 1
ATOM 1751 C C . LEU A 1 222 ? -1.895 4.453 27.399 1.00 83.81 222 LEU A C 1
ATOM 1753 O O . LEU A 1 222 ? -2.850 4.500 28.172 1.00 83.81 222 LEU A O 1
ATOM 1757 N N . GLY A 1 223 ? -1.306 3.294 27.084 1.00 75.94 223 GLY A N 1
ATOM 1758 C CA . GLY A 1 223 ? -1.694 1.991 27.627 1.00 75.94 223 GLY A CA 1
ATOM 1759 C C . GLY A 1 223 ? -2.978 1.411 27.028 1.00 75.94 223 GLY A C 1
ATOM 1760 O O . GLY A 1 223 ? -3.544 0.481 27.598 1.00 75.94 223 GLY A O 1
ATOM 1761 N N . LEU A 1 224 ? -3.456 1.934 25.893 1.00 74.31 224 LEU A N 1
ATOM 1762 C CA . LEU A 1 224 ? -4.779 1.604 25.345 1.00 74.31 224 LEU A CA 1
ATOM 1763 C C . LEU A 1 224 ? -4.817 0.268 24.590 1.00 74.31 224 LEU A C 1
ATOM 1765 O O . LEU A 1 224 ? -5.860 -0.378 24.567 1.00 74.31 224 LEU A O 1
ATOM 1769 N N . LEU A 1 225 ? -3.688 -0.178 24.027 1.00 65.56 225 LEU A N 1
ATOM 1770 C CA . LEU A 1 225 ? -3.584 -1.447 23.281 1.00 65.56 225 LEU A CA 1
ATOM 1771 C C . LEU A 1 225 ? -3.714 -2.698 24.166 1.00 65.56 225 LEU A C 1
ATOM 1773 O O . LEU A 1 225 ? -3.989 -3.790 23.678 1.00 65.56 225 LEU A O 1
ATOM 1777 N N . HIS A 1 226 ? -3.495 -2.554 25.475 1.00 58.22 226 HIS A N 1
ATOM 1778 C CA . HIS A 1 226 ? -3.524 -3.659 26.441 1.00 58.22 226 HIS A CA 1
ATOM 1779 C C . HIS A 1 226 ? -4.481 -3.388 27.598 1.00 58.22 226 HIS A C 1
ATOM 1781 O O . HIS A 1 226 ? -4.425 -4.058 28.633 1.00 58.22 226 HIS A O 1
ATOM 1787 N N . MET A 1 227 ? -5.359 -2.397 27.433 1.00 58.81 227 MET A N 1
ATOM 1788 C CA . MET A 1 227 ? -6.282 -1.993 28.474 1.00 58.81 227 MET A CA 1
ATOM 1789 C C . MET A 1 227 ? -7.382 -3.047 28.626 1.00 58.81 227 MET A C 1
ATOM 1791 O O . MET A 1 227 ? -8.460 -2.955 28.048 1.00 58.81 227 MET A O 1
ATOM 1795 N N . ARG A 1 228 ? -7.110 -4.051 29.462 1.00 47.75 228 ARG A N 1
ATOM 1796 C CA . ARG A 1 228 ? -8.130 -4.871 30.120 1.00 47.75 228 ARG A CA 1
ATOM 1797 C C . ARG A 1 228 ? -8.716 -4.038 31.255 1.00 47.75 228 ARG A C 1
ATOM 1799 O O . ARG A 1 228 ? -8.446 -4.311 32.422 1.00 47.75 228 ARG A O 1
ATOM 1806 N N . ALA A 1 229 ? -9.400 -2.936 30.940 1.00 39.47 229 ALA A N 1
ATOM 1807 C CA . ALA A 1 229 ? -10.037 -2.157 31.995 1.00 39.47 229 ALA A CA 1
ATOM 1808 C C . ALA A 1 229 ? -10.982 -3.098 32.752 1.00 39.47 229 ALA A C 1
ATOM 1810 O O . ALA A 1 229 ? -11.734 -3.846 32.132 1.00 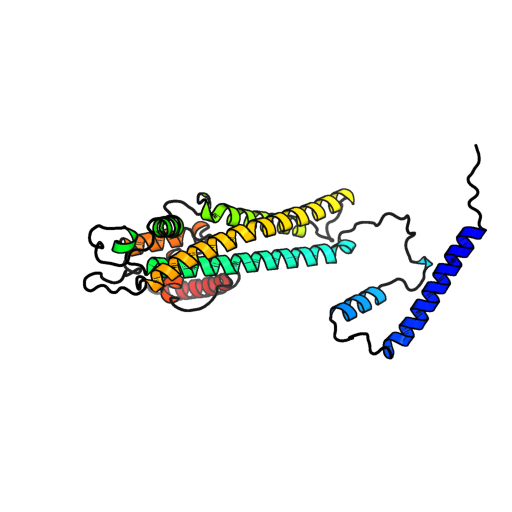39.47 229 ALA A O 1
ATOM 1811 N N . SER A 1 230 ? -10.917 -3.107 34.080 1.00 36.81 230 SER A N 1
ATOM 1812 C CA . SER A 1 230 ? -11.812 -3.887 34.933 1.00 36.81 230 SER A CA 1
ATOM 1813 C C . SER A 1 230 ? -13.270 -3.543 34.594 1.00 36.81 230 SER A C 1
ATOM 1815 O O . SER A 1 230 ? -13.755 -2.486 34.988 1.00 36.81 230 SER A O 1
ATOM 1817 N N . GLY A 1 231 ? -13.935 -4.399 33.810 1.00 41.50 231 GLY A N 1
ATOM 1818 C CA . GLY A 1 231 ? -15.298 -4.189 33.296 1.00 41.50 231 GLY A CA 1
ATOM 1819 C C . GLY A 1 231 ? -15.427 -4.023 31.771 1.00 41.50 231 GLY A C 1
ATOM 1820 O O . GLY A 1 231 ? -16.534 -4.151 31.258 1.00 41.50 231 GLY A O 1
ATOM 1821 N N . LEU A 1 232 ? -14.332 -3.804 31.034 1.00 45.34 232 LEU A N 1
ATOM 1822 C CA . LEU A 1 232 ? -14.286 -3.903 29.570 1.00 45.34 232 LEU A CA 1
ATOM 1823 C C . LEU A 1 232 ? -13.673 -5.260 29.205 1.00 45.34 232 LEU A C 1
ATOM 1825 O O . LEU A 1 232 ? -12.477 -5.489 29.389 1.00 45.34 232 LEU A O 1
ATOM 1829 N N . VAL A 1 233 ? -14.508 -6.184 28.732 1.00 46.19 233 VAL A N 1
ATOM 1830 C CA . VAL A 1 233 ? -14.046 -7.475 28.209 1.00 46.19 233 VAL A CA 1
ATOM 1831 C C . VAL A 1 233 ? -13.154 -7.193 26.999 1.00 46.19 233 VAL A C 1
ATOM 1833 O O . VAL A 1 233 ? -13.513 -6.385 26.142 1.00 46.19 233 VAL A O 1
ATOM 1836 N N . ALA A 1 234 ? -11.966 -7.804 26.956 1.00 47.38 234 ALA A N 1
ATOM 1837 C CA . ALA A 1 234 ? -11.091 -7.704 25.793 1.00 47.38 234 ALA A CA 1
ATOM 1838 C C . ALA A 1 234 ? -11.865 -8.145 24.544 1.00 47.38 234 ALA A C 1
ATOM 1840 O O . ALA A 1 234 ? -12.598 -9.130 24.599 1.00 47.38 234 ALA A O 1
ATOM 1841 N N . ALA A 1 235 ? -11.712 -7.404 23.449 1.00 50.69 235 ALA A N 1
ATOM 1842 C CA . ALA A 1 235 ? -12.391 -7.674 22.192 1.00 50.69 235 ALA A CA 1
ATOM 1843 C C . ALA A 1 235 ? -12.132 -9.118 21.737 1.00 50.69 235 ALA A C 1
ATOM 1845 O O . ALA A 1 235 ? -11.029 -9.431 21.286 1.00 50.69 235 ALA A O 1
ATOM 1846 N N . ASP A 1 236 ? -13.133 -9.995 21.835 1.00 58.00 236 ASP A N 1
ATOM 1847 C CA . ASP A 1 236 ? -13.063 -11.278 21.148 1.00 58.00 236 ASP A CA 1
ATOM 1848 C C . ASP A 1 236 ? -13.366 -11.037 19.667 1.00 58.00 236 ASP A C 1
ATOM 1850 O O . ASP A 1 236 ? -14.519 -11.000 19.223 1.00 58.00 236 ASP A O 1
ATOM 1854 N N . LEU A 1 237 ? -12.296 -10.829 18.896 1.00 61.78 237 LEU A N 1
ATOM 1855 C CA . LEU A 1 237 ? -12.364 -10.690 17.442 1.00 61.78 237 LEU A CA 1
ATOM 1856 C C . LEU A 1 237 ? -12.934 -11.959 16.781 1.00 61.78 237 LEU A C 1
ATOM 1858 O O . LEU A 1 237 ? -13.441 -11.892 15.662 1.00 61.78 237 LEU A O 1
ATOM 1862 N N . GLY A 1 238 ? -12.874 -13.106 17.471 1.00 56.28 238 GLY A N 1
ATOM 1863 C CA . GLY A 1 238 ? -13.424 -14.380 17.026 1.00 56.28 238 GLY A CA 1
ATOM 1864 C C . GLY A 1 238 ? -14.927 -14.536 17.208 1.00 56.28 238 GLY A C 1
ATOM 1865 O O . GLY A 1 238 ? -15.522 -15.412 16.574 1.00 56.28 238 GLY A O 1
ATOM 1866 N N . GLU A 1 239 ? -15.570 -13.676 17.996 1.00 63.97 239 GLU A N 1
ATOM 1867 C CA . GLU A 1 239 ? -17.010 -13.741 18.191 1.00 63.97 239 GLU A CA 1
ATOM 1868 C C . GLU A 1 239 ? -17.747 -13.215 16.942 1.00 63.97 239 GLU A C 1
ATOM 1870 O O . GLU A 1 239 ? -17.650 -12.048 16.542 1.00 63.97 239 GLU A O 1
ATOM 1875 N N . LYS A 1 240 ? -18.506 -14.099 16.278 1.00 62.31 240 LYS A N 1
ATOM 1876 C CA . LYS A 1 240 ? -19.197 -13.790 15.009 1.00 62.31 240 LYS A CA 1
ATOM 1877 C C . LYS A 1 240 ? -20.226 -12.662 15.131 1.00 62.31 240 LYS A C 1
ATOM 1879 O O . LYS A 1 240 ? -20.466 -11.958 14.153 1.00 62.31 240 LYS A O 1
ATOM 1884 N N . SER A 1 241 ? -20.801 -12.478 16.316 1.00 68.44 241 SER A N 1
ATOM 1885 C CA . SER A 1 241 ? -21.881 -11.516 16.563 1.00 68.44 241 SER A CA 1
ATOM 1886 C C . SER A 1 241 ? -21.428 -10.262 17.320 1.00 68.44 241 SER A C 1
ATOM 1888 O O . SER A 1 241 ? -22.261 -9.403 17.609 1.00 68.44 241 SER A O 1
ATOM 1890 N N . SER A 1 242 ? -20.136 -10.130 17.649 1.00 74.12 242 SER A N 1
ATOM 1891 C CA . SER A 1 242 ? -19.625 -8.944 18.341 1.00 74.12 242 SER A CA 1
ATOM 1892 C C . SER A 1 242 ? -19.450 -7.770 17.370 1.00 74.12 242 SER A C 1
ATOM 1894 O O . SER A 1 242 ? -19.089 -7.944 16.202 1.00 74.12 242 SER A O 1
ATOM 1896 N N . LYS A 1 243 ? -19.701 -6.545 17.854 1.00 78.12 243 LYS A N 1
ATOM 1897 C CA . LYS A 1 243 ? -19.458 -5.319 17.073 1.00 78.12 243 LYS A CA 1
ATOM 1898 C C . LYS A 1 243 ? -17.969 -5.153 16.764 1.00 78.12 243 LYS A C 1
ATOM 1900 O O . LYS A 1 243 ? -17.618 -4.754 15.658 1.00 78.12 243 LYS A O 1
ATOM 1905 N N . GLU A 1 244 ? -17.103 -5.505 17.714 1.00 76.75 244 GLU A N 1
ATOM 1906 C CA . GLU A 1 244 ? -15.657 -5.571 17.519 1.00 76.75 244 GLU A CA 1
ATOM 1907 C C . GLU A 1 244 ? -15.247 -6.514 16.388 1.00 76.75 244 GLU A C 1
ATOM 1909 O O . GLU A 1 244 ? -14.486 -6.106 15.509 1.00 76.75 244 GLU A O 1
ATOM 1914 N N . GLY A 1 245 ? -15.762 -7.745 16.391 1.00 75.81 245 GLY A N 1
ATOM 1915 C CA . GLY A 1 245 ? -15.472 -8.731 15.357 1.00 75.81 245 GLY A CA 1
ATOM 1916 C C . GLY A 1 245 ? -16.006 -8.303 13.992 1.00 75.81 245 GLY A C 1
ATOM 1917 O O . GLY A 1 245 ? -15.337 -8.513 12.984 1.00 75.81 245 GLY A O 1
ATOM 1918 N N . LEU A 1 246 ? -17.184 -7.666 13.939 1.00 82.75 246 LEU A N 1
ATOM 1919 C CA . LEU A 1 246 ? -17.739 -7.150 12.686 1.00 82.75 246 LEU A CA 1
ATOM 1920 C C . LEU A 1 246 ? -16.819 -6.090 12.067 1.00 82.75 246 LEU A C 1
ATOM 1922 O O . LEU A 1 246 ? -16.441 -6.241 10.911 1.00 82.75 246 LEU A O 1
ATOM 1926 N N . ALA A 1 247 ? -16.400 -5.086 12.844 1.00 84.06 247 ALA A N 1
ATOM 1927 C CA . ALA A 1 247 ? -15.497 -4.038 12.360 1.00 84.06 247 ALA A CA 1
ATOM 1928 C C . ALA A 1 247 ? -14.152 -4.608 11.870 1.00 84.06 247 ALA A C 1
ATOM 1930 O O . ALA A 1 247 ? -13.620 -4.171 10.853 1.00 84.06 247 ALA A O 1
ATOM 1931 N N . TYR A 1 248 ? -13.621 -5.617 12.568 1.00 84.69 248 TYR A N 1
ATOM 1932 C CA . TYR A 1 248 ? -12.404 -6.319 12.159 1.00 84.69 248 TYR A CA 1
ATOM 1933 C C . TYR A 1 248 ? -12.578 -7.066 10.830 1.00 84.69 248 TYR A C 1
ATOM 1935 O O . TYR A 1 248 ? -11.745 -6.952 9.935 1.00 84.69 248 TYR A O 1
ATOM 1943 N N . ARG A 1 249 ? -13.684 -7.800 10.661 1.00 85.12 249 ARG A N 1
ATOM 1944 C CA . ARG A 1 249 ? -13.981 -8.522 9.415 1.00 85.12 249 ARG A CA 1
ATOM 1945 C C . ARG A 1 249 ? -14.235 -7.579 8.245 1.00 85.12 249 ARG A C 1
ATOM 1947 O O . ARG A 1 249 ? -13.745 -7.845 7.155 1.00 85.12 249 ARG A O 1
ATOM 1954 N N . GLU A 1 250 ? -14.951 -6.477 8.460 1.00 88.38 250 GLU A N 1
ATOM 1955 C CA . GLU A 1 250 ? -15.156 -5.439 7.441 1.00 88.38 250 GLU A CA 1
ATOM 1956 C C . GLU A 1 250 ? -13.825 -4.861 6.956 1.00 88.38 250 GLU A C 1
ATOM 1958 O O . GLU A 1 250 ? -13.627 -4.690 5.755 1.00 88.38 250 GLU A O 1
ATOM 1963 N N . TRP A 1 251 ? -12.876 -4.646 7.868 1.00 91.12 251 TRP A N 1
ATOM 1964 C CA . TRP A 1 251 ? -11.521 -4.250 7.510 1.00 91.12 251 TRP A CA 1
ATOM 1965 C C . TRP A 1 251 ? -10.791 -5.312 6.673 1.00 91.12 251 TRP A C 1
ATOM 1967 O O . TRP A 1 251 ? -10.252 -4.978 5.613 1.00 91.12 251 TRP A O 1
ATOM 1977 N N . VAL A 1 252 ? -10.825 -6.587 7.079 1.00 87.94 252 VAL A N 1
ATOM 1978 C CA . VAL A 1 252 ? -10.222 -7.705 6.322 1.00 87.94 252 VAL A CA 1
ATOM 1979 C C . VAL A 1 252 ? -10.840 -7.853 4.928 1.00 87.94 252 VAL A C 1
ATOM 1981 O O . VAL A 1 252 ? -10.128 -8.090 3.955 1.00 87.94 252 VAL A O 1
ATOM 1984 N N . LEU A 1 253 ? -12.151 -7.639 4.789 1.00 88.50 253 LEU A N 1
ATOM 1985 C CA . LEU A 1 253 ? -12.850 -7.673 3.497 1.00 88.50 253 LEU A CA 1
ATOM 1986 C C . LEU A 1 253 ? -12.337 -6.621 2.505 1.00 88.50 253 LEU A C 1
ATOM 1988 O O . LEU A 1 253 ? -12.554 -6.753 1.302 1.00 88.50 253 LEU A O 1
ATOM 1992 N N . THR A 1 254 ? -11.639 -5.587 2.977 1.00 88.81 254 THR A N 1
ATOM 1993 C CA . THR A 1 254 ? -11.051 -4.573 2.096 1.00 88.81 254 THR A CA 1
ATOM 1994 C C . THR A 1 254 ? -9.741 -5.006 1.445 1.00 88.81 254 THR A C 1
ATOM 1996 O O . THR A 1 254 ? -9.207 -4.274 0.610 1.00 88.81 254 THR A O 1
ATOM 1999 N N . PHE A 1 255 ? -9.187 -6.154 1.831 1.00 87.75 255 PHE A N 1
ATOM 2000 C CA . PHE A 1 255 ? -7.898 -6.608 1.329 1.00 87.75 255 PHE A CA 1
ATOM 2001 C C . PHE A 1 255 ? -7.988 -6.969 -0.154 1.00 87.75 255 PHE A C 1
ATOM 2003 O O . PHE A 1 255 ? -8.987 -7.567 -0.556 1.00 87.75 255 PHE A O 1
ATOM 2010 N N . PRO A 1 256 ? -6.980 -6.625 -0.979 1.00 84.62 256 PRO A N 1
ATOM 2011 C CA . PRO A 1 256 ? -7.044 -6.844 -2.421 1.00 84.62 256 PRO A CA 1
ATOM 2012 C C . PRO A 1 256 ? -7.383 -8.287 -2.810 1.00 84.62 256 PRO A C 1
ATOM 2014 O O . PRO A 1 256 ? -8.231 -8.493 -3.670 1.00 84.62 256 PRO A O 1
ATOM 2017 N N . GLU A 1 257 ? -6.770 -9.271 -2.157 1.00 80.81 257 GLU A N 1
ATOM 2018 C CA . GLU A 1 257 ? -6.971 -10.697 -2.420 1.00 80.81 257 GLU A CA 1
ATOM 2019 C C . GLU A 1 257 ? -8.368 -11.187 -2.002 1.00 80.81 257 GLU A C 1
ATOM 2021 O O . GLU A 1 257 ? -8.988 -11.989 -2.697 1.00 80.81 257 GLU A O 1
ATOM 2026 N N . VAL A 1 258 ? -8.922 -10.641 -0.916 1.00 84.25 258 VAL A N 1
ATOM 2027 C CA . VAL A 1 258 ? -10.275 -10.981 -0.451 1.00 84.25 258 VAL A CA 1
ATOM 2028 C C . VAL A 1 258 ? -11.324 -10.327 -1.347 1.00 84.25 258 VAL A C 1
ATOM 2030 O O . VAL A 1 258 ? -12.275 -10.975 -1.779 1.00 84.25 258 VAL A O 1
ATOM 2033 N N . ALA A 1 259 ? -11.127 -9.053 -1.692 1.00 84.38 259 ALA A N 1
ATOM 2034 C CA . ALA A 1 259 ? -12.023 -8.295 -2.559 1.00 84.38 259 ALA A CA 1
ATOM 2035 C C . ALA A 1 259 ? -12.078 -8.856 -3.991 1.00 84.38 259 ALA A C 1
ATOM 2037 O O . ALA A 1 259 ? -13.113 -8.759 -4.649 1.00 84.38 259 ALA A O 1
ATOM 2038 N N . LYS A 1 260 ? -10.981 -9.453 -4.472 1.00 81.94 260 LYS A N 1
ATOM 2039 C CA . LYS A 1 260 ? -10.924 -10.154 -5.764 1.00 81.94 260 LYS A CA 1
ATOM 2040 C C . LYS A 1 260 ? -11.434 -11.597 -5.702 1.00 81.94 260 LYS A C 1
ATOM 2042 O O . LYS A 1 260 ? -11.588 -12.214 -6.751 1.00 81.94 260 LYS A O 1
ATOM 2047 N N . GLY A 1 261 ? -11.698 -12.130 -4.508 1.00 82.62 261 GLY A N 1
ATOM 2048 C CA . GLY A 1 261 ? -12.106 -13.523 -4.311 1.00 82.62 261 GLY A CA 1
ATOM 2049 C C . GLY A 1 261 ? -10.975 -14.539 -4.500 1.00 82.62 261 GLY A C 1
ATOM 2050 O O . GLY A 1 261 ? -11.255 -15.718 -4.683 1.00 82.62 261 GLY A O 1
ATOM 2051 N N . GLU A 1 262 ? -9.717 -14.094 -4.462 1.00 82.06 262 GLU A N 1
ATOM 2052 C CA . GLU A 1 262 ? -8.530 -14.956 -4.532 1.00 82.06 262 GLU A CA 1
ATOM 2053 C C . GLU A 1 262 ? -8.337 -15.732 -3.219 1.00 82.06 262 GLU A C 1
ATOM 2055 O O . GLU A 1 262 ? -7.853 -16.859 -3.234 1.00 82.06 262 GLU A O 1
ATOM 2060 N N . VAL A 1 263 ? -8.746 -15.139 -2.090 1.00 78.00 263 VAL A N 1
ATOM 2061 C CA . VAL A 1 263 ? -8.664 -15.728 -0.745 1.00 78.00 263 VAL A CA 1
ATOM 2062 C C . VAL A 1 263 ? -10.003 -15.569 -0.027 1.00 78.00 263 VAL A C 1
ATOM 2064 O O . VAL A 1 263 ? -10.634 -14.509 -0.074 1.00 78.00 263 VAL A O 1
ATOM 2067 N N . GLY A 1 264 ? -10.447 -16.613 0.678 1.00 77.31 264 GLY A N 1
ATOM 2068 C CA . GLY A 1 264 ? -11.655 -16.542 1.496 1.00 77.31 264 GLY A CA 1
ATOM 2069 C C . GLY A 1 264 ? -11.468 -15.605 2.694 1.00 77.31 264 GLY A C 1
ATOM 2070 O O . GLY A 1 264 ? -10.482 -15.698 3.418 1.00 77.31 264 GLY A O 1
ATOM 2071 N N . TRP A 1 265 ? -12.439 -14.731 2.979 1.00 78.69 265 TRP A N 1
ATOM 2072 C CA . TRP A 1 265 ? -12.316 -13.775 4.093 1.00 78.69 265 TRP A CA 1
ATOM 2073 C C . TRP A 1 265 ? -12.104 -14.452 5.459 1.00 78.69 265 TRP A C 1
ATOM 2075 O O . TRP A 1 265 ? -11.389 -13.914 6.299 1.00 78.69 265 TRP A O 1
ATOM 2085 N N . MET A 1 266 ? -12.683 -15.642 5.673 1.00 79.94 266 MET A N 1
ATOM 2086 C CA . MET A 1 266 ? -12.489 -16.432 6.899 1.00 79.94 266 MET A CA 1
ATOM 2087 C C . MET A 1 266 ? -11.047 -16.925 7.045 1.00 79.94 266 MET A C 1
ATOM 2089 O O . MET A 1 266 ? -10.540 -17.019 8.159 1.00 79.94 266 MET A O 1
ATOM 2093 N N . GLU A 1 267 ? -10.385 -17.233 5.930 1.00 77.31 267 GLU A N 1
ATOM 2094 C CA . GLU A 1 267 ? -8.989 -17.664 5.906 1.00 77.31 267 GLU A CA 1
ATOM 2095 C C . GLU A 1 267 ? -8.068 -16.486 6.219 1.00 77.31 267 GLU A C 1
ATOM 2097 O O . GLU A 1 267 ? -7.265 -16.566 7.147 1.00 77.31 267 GLU A O 1
ATOM 2102 N N . ALA A 1 268 ? -8.260 -15.354 5.535 1.00 76.44 268 ALA A N 1
ATOM 2103 C CA . ALA A 1 268 ? -7.506 -14.131 5.797 1.00 76.44 268 ALA A CA 1
ATOM 2104 C C . ALA A 1 268 ? -7.669 -13.652 7.255 1.00 76.44 268 ALA A C 1
ATOM 2106 O O . ALA A 1 268 ? -6.690 -13.293 7.911 1.00 76.44 268 ALA A O 1
ATOM 2107 N N . GLU A 1 269 ? -8.894 -13.698 7.790 1.00 80.12 269 GLU A N 1
ATOM 2108 C CA . GLU A 1 269 ? -9.190 -13.370 9.187 1.00 80.12 269 GLU A CA 1
ATOM 2109 C C . GLU A 1 269 ? -8.484 -14.327 10.157 1.00 80.12 269 GLU A C 1
ATOM 2111 O O . GLU A 1 269 ? -7.832 -13.876 11.101 1.00 80.12 269 GLU A O 1
ATOM 2116 N N . LYS A 1 270 ? -8.604 -15.645 9.934 1.00 74.00 270 LYS A N 1
ATOM 2117 C CA . LYS A 1 270 ? -7.973 -16.672 10.772 1.00 74.00 270 LYS A CA 1
ATOM 2118 C C . LYS A 1 270 ? -6.463 -16.478 10.812 1.00 74.00 270 LYS A C 1
ATOM 2120 O O . LYS A 1 270 ? -5.892 -16.429 11.897 1.00 74.00 270 LYS A O 1
ATOM 2125 N N . VAL A 1 271 ? -5.840 -16.291 9.651 1.00 72.38 271 VAL A N 1
ATOM 2126 C CA . VAL A 1 271 ? -4.397 -16.077 9.531 1.00 72.38 271 VAL A CA 1
ATOM 2127 C C . VAL A 1 271 ? -3.968 -14.833 10.300 1.00 72.38 271 VAL A C 1
ATOM 2129 O O . VAL A 1 271 ? -3.024 -14.911 11.075 1.00 72.38 271 VAL A O 1
ATOM 2132 N N . LEU A 1 272 ? -4.661 -13.701 10.165 1.00 71.50 272 LEU A N 1
ATOM 2133 C CA . LEU A 1 272 ? -4.313 -12.499 10.929 1.00 71.50 272 LEU A CA 1
ATOM 2134 C C . LEU A 1 272 ? -4.527 -12.656 12.439 1.00 71.50 272 LEU A C 1
ATOM 2136 O O . LEU A 1 272 ? -3.749 -12.115 13.225 1.00 71.50 272 LEU A O 1
ATOM 2140 N N . ARG A 1 273 ? -5.563 -13.395 12.851 1.00 66.94 273 ARG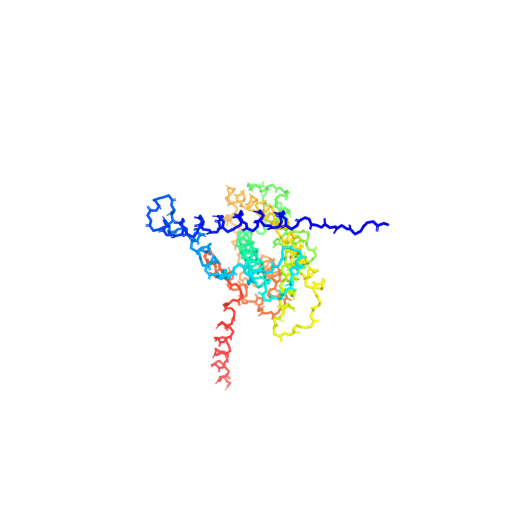 A N 1
ATOM 2141 C CA . ARG A 1 273 ? -5.854 -13.666 14.264 1.00 66.94 273 ARG A CA 1
ATOM 2142 C C . ARG A 1 273 ? -4.802 -14.583 14.890 1.00 66.94 273 ARG A C 1
ATOM 2144 O O . ARG A 1 273 ? -4.357 -14.327 16.005 1.00 66.94 273 ARG A O 1
ATOM 2151 N N . GLU A 1 274 ? -4.397 -15.629 14.174 1.00 66.50 274 GLU A N 1
ATOM 2152 C CA . GLU A 1 274 ? -3.360 -16.579 14.594 1.00 66.50 274 GLU A CA 1
ATOM 2153 C C . GLU A 1 274 ? -1.956 -15.949 14.545 1.00 66.50 274 GLU A C 1
ATOM 2155 O O . GLU A 1 274 ? -1.118 -16.240 15.397 1.00 66.50 274 GLU A O 1
ATOM 2160 N N . ARG A 1 275 ? -1.710 -15.014 13.615 1.00 62.59 275 ARG A N 1
ATOM 2161 C CA . ARG A 1 275 ? -0.444 -14.275 13.437 1.00 62.59 275 ARG A CA 1
ATOM 2162 C C . ARG A 1 275 ? -0.234 -13.097 14.389 1.00 62.59 275 ARG A C 1
ATOM 2164 O O . ARG A 1 275 ? 0.587 -12.239 14.082 1.00 62.59 275 ARG A O 1
ATOM 2171 N N . GLY A 1 276 ? -0.884 -13.037 15.550 1.00 49.16 276 GLY A N 1
ATOM 2172 C CA . GLY A 1 276 ? -0.743 -11.943 16.526 1.00 49.16 276 GLY A CA 1
ATOM 2173 C C . GLY A 1 276 ? 0.677 -11.603 17.051 1.00 49.16 276 GLY A C 1
ATOM 2174 O O . GLY A 1 276 ? 0.758 -10.960 18.094 1.00 49.16 276 GLY A O 1
ATOM 2175 N N . ALA A 1 277 ? 1.787 -12.004 16.400 1.00 40.69 277 ALA A N 1
ATOM 2176 C CA . ALA A 1 277 ? 3.155 -11.634 16.773 1.00 40.69 277 ALA A CA 1
ATOM 2177 C C . ALA A 1 277 ? 4.282 -11.712 15.699 1.00 40.69 277 ALA A C 1
ATOM 2179 O O . ALA A 1 277 ? 5.326 -11.124 15.971 1.00 40.69 277 ALA A O 1
ATOM 2180 N N . ALA A 1 278 ? 4.194 -12.389 14.537 1.00 32.16 278 ALA A N 1
ATOM 2181 C CA . ALA A 1 278 ? 5.357 -12.460 13.620 1.00 32.16 278 ALA A CA 1
ATOM 2182 C C . ALA A 1 278 ? 5.065 -12.967 12.188 1.00 32.16 278 ALA A C 1
ATOM 2184 O O . ALA A 1 278 ? 4.327 -13.929 12.008 1.00 32.16 278 ALA A O 1
ATOM 2185 N N . ALA A 1 279 ? 5.799 -12.386 11.227 1.00 34.28 279 ALA A N 1
ATOM 2186 C CA . ALA A 1 279 ? 6.078 -12.813 9.844 1.00 34.28 279 ALA A CA 1
ATOM 2187 C C . ALA A 1 279 ? 5.223 -12.221 8.695 1.00 34.28 279 ALA A C 1
ATOM 2189 O O . ALA A 1 279 ? 4.095 -12.628 8.413 1.00 34.28 279 ALA A O 1
ATOM 2190 N N . SER A 1 280 ? 5.887 -11.283 8.005 1.00 32.78 280 SER A N 1
ATOM 2191 C CA . SER A 1 280 ? 5.857 -10.951 6.572 1.00 32.78 280 SER A CA 1
ATOM 2192 C C . SER A 1 280 ? 5.278 -12.044 5.672 1.00 32.78 280 SER A C 1
ATOM 2194 O O . SER A 1 280 ? 5.773 -13.170 5.676 1.00 32.78 280 SER A O 1
ATOM 2196 N N . MET A 1 281 ? 4.263 -11.712 4.871 1.00 39.50 281 MET A N 1
ATOM 2197 C CA . MET A 1 281 ? 3.790 -12.577 3.792 1.00 39.50 281 MET A CA 1
ATOM 2198 C C . MET A 1 281 ? 4.292 -12.055 2.442 1.00 39.50 281 MET A C 1
ATOM 2200 O O . MET A 1 281 ? 3.893 -10.986 1.982 1.00 39.50 281 MET A O 1
ATOM 2204 N N . ASN A 1 282 ? 5.126 -12.850 1.768 1.00 39.56 282 ASN A N 1
ATOM 2205 C CA . ASN A 1 282 ? 5.337 -12.739 0.328 1.00 39.56 282 ASN A CA 1
ATOM 2206 C C . ASN A 1 282 ? 4.072 -13.275 -0.369 1.00 39.56 282 ASN A C 1
ATOM 2208 O O . ASN A 1 282 ? 4.006 -14.422 -0.814 1.00 39.56 282 ASN A O 1
ATOM 2212 N N . TRP A 1 283 ? 3.026 -12.448 -0.362 1.00 42.53 283 TRP A N 1
ATOM 2213 C CA . TRP A 1 283 ? 1.630 -12.781 -0.666 1.00 42.53 283 TRP A CA 1
ATOM 2214 C C . TRP A 1 283 ? 1.387 -13.370 -2.064 1.00 42.53 283 TRP A C 1
ATOM 2216 O O . TRP A 1 283 ? 0.315 -13.905 -2.316 1.00 42.53 283 TRP A O 1
ATOM 2226 N N . ARG A 1 284 ? 2.365 -13.326 -2.975 1.00 43.38 284 ARG A N 1
ATOM 2227 C CA . ARG A 1 284 ? 2.246 -13.928 -4.315 1.00 43.38 284 ARG A CA 1
ATOM 2228 C C . ARG A 1 284 ? 2.656 -15.391 -4.409 1.00 43.38 284 ARG A C 1
ATOM 2230 O O . ARG A 1 284 ? 2.255 -16.050 -5.363 1.00 43.38 284 ARG A O 1
ATOM 2237 N N . ASN A 1 285 ? 3.438 -15.904 -3.460 1.00 40.44 285 ASN A N 1
ATOM 2238 C CA . ASN A 1 285 ? 4.061 -17.224 -3.600 1.00 40.44 285 ASN A CA 1
ATOM 2239 C C . ASN A 1 285 ? 3.462 -18.305 -2.687 1.00 40.44 285 ASN A C 1
ATOM 2241 O O . ASN A 1 285 ? 3.521 -19.477 -3.042 1.00 40.44 285 ASN A O 1
ATOM 2245 N N . GLU A 1 286 ? 2.857 -17.951 -1.551 1.00 44.66 286 GLU A N 1
ATOM 2246 C CA . GLU A 1 286 ? 2.476 -18.948 -0.531 1.00 44.66 286 GLU A CA 1
ATOM 2247 C C . GLU A 1 286 ? 1.011 -19.417 -0.592 1.00 44.66 286 GLU A C 1
ATOM 2249 O O . GLU A 1 286 ? 0.715 -20.523 -0.144 1.00 44.66 286 GLU A O 1
ATOM 2254 N N . TYR A 1 287 ? 0.103 -18.675 -1.239 1.00 44.00 287 TYR A N 1
ATOM 2255 C CA . TYR A 1 287 ? -1.284 -19.139 -1.424 1.00 44.00 287 TYR A CA 1
ATOM 2256 C C . TYR A 1 287 ? -1.413 -20.311 -2.410 1.00 44.00 287 TYR A C 1
ATOM 2258 O O . TYR A 1 287 ? -2.370 -21.076 -2.322 1.00 44.00 287 TYR A O 1
ATOM 2266 N N . LYS A 1 288 ? -0.427 -20.524 -3.298 1.00 42.72 288 LYS A N 1
ATOM 2267 C CA . LYS A 1 288 ? -0.398 -21.712 -4.172 1.00 42.72 288 LYS A CA 1
ATOM 2268 C C . LYS A 1 288 ? -0.205 -23.015 -3.391 1.00 42.72 288 LYS A C 1
ATOM 2270 O O . LYS A 1 288 ? -0.842 -24.002 -3.723 1.00 42.72 288 LYS A O 1
ATOM 2275 N N . GLY A 1 289 ? 0.612 -23.012 -2.336 1.00 43.88 289 GLY A N 1
ATOM 2276 C CA . GLY A 1 289 ? 0.864 -24.220 -1.539 1.00 43.88 289 GLY A CA 1
ATOM 2277 C C . GLY A 1 289 ? -0.258 -24.557 -0.553 1.00 43.88 289 GLY A C 1
ATOM 2278 O O . GLY A 1 289 ? -0.483 -25.725 -0.249 1.00 43.88 289 GLY A O 1
ATOM 2279 N N . LEU A 1 290 ? -0.986 -23.547 -0.062 1.00 43.59 290 LEU A N 1
ATOM 2280 C CA . LEU A 1 290 ? -2.099 -23.750 0.870 1.00 43.59 290 LEU A CA 1
ATOM 2281 C C . LEU A 1 290 ? -3.395 -24.156 0.162 1.00 43.59 290 LEU A C 1
ATOM 2283 O O . LEU A 1 290 ? -4.109 -24.994 0.700 1.00 43.59 290 LEU A O 1
ATOM 2287 N N . GLY A 1 291 ? -3.655 -23.656 -1.053 1.00 44.91 291 GLY A N 1
ATOM 2288 C CA . GLY A 1 291 ? -4.781 -24.118 -1.874 1.00 44.91 291 GLY A CA 1
ATOM 2289 C C . GLY A 1 291 ? -4.705 -25.618 -2.188 1.00 44.91 291 GLY A C 1
ATOM 2290 O O . GLY A 1 291 ? -5.693 -26.329 -2.025 1.00 44.91 291 GLY A O 1
ATOM 2291 N N . GLU A 1 292 ? -3.511 -26.117 -2.523 1.00 47.69 292 GLU A N 1
ATOM 2292 C CA . GLU A 1 292 ? -3.262 -27.544 -2.782 1.00 47.69 292 GLU A CA 1
ATOM 2293 C C . GLU A 1 292 ? -3.400 -28.405 -1.510 1.00 47.69 292 GLU A C 1
ATOM 2295 O O . GLU A 1 292 ? -3.940 -29.511 -1.555 1.00 47.69 292 GLU A O 1
ATOM 2300 N N . ALA A 1 293 ? -2.978 -27.892 -0.348 1.00 48.41 293 ALA A N 1
ATOM 2301 C CA . ALA A 1 293 ? -3.152 -28.580 0.934 1.00 48.41 293 ALA A CA 1
ATOM 2302 C C . ALA A 1 293 ? -4.625 -28.631 1.388 1.00 48.41 293 ALA A C 1
ATOM 2304 O O . ALA A 1 293 ? -5.050 -29.614 1.996 1.00 48.41 293 ALA A O 1
ATOM 2305 N N . TRP A 1 294 ? -5.412 -27.598 1.070 1.00 45.56 294 TRP A N 1
ATOM 2306 C CA . TRP A 1 294 ? -6.824 -27.502 1.447 1.00 45.56 294 TRP A CA 1
ATOM 2307 C C . TRP A 1 294 ? -7.745 -28.336 0.555 1.00 45.56 294 TRP A C 1
ATOM 2309 O O . TRP A 1 294 ? -8.700 -28.927 1.059 1.00 45.56 294 TRP A O 1
ATOM 2319 N N . GLU A 1 295 ? -7.464 -28.434 -0.750 1.00 51.25 295 GLU A N 1
ATOM 2320 C CA . GLU A 1 295 ? -8.158 -29.389 -1.627 1.00 51.25 295 GLU A CA 1
ATOM 2321 C C . GLU A 1 295 ? -7.900 -30.836 -1.174 1.00 51.25 295 GLU A C 1
ATOM 2323 O O . GLU A 1 295 ? -8.841 -31.628 -1.100 1.00 51.25 295 GLU A O 1
ATOM 2328 N N . ALA A 1 296 ? -6.678 -31.144 -0.726 1.00 51.94 296 ALA A N 1
ATOM 2329 C CA . ALA A 1 296 ? -6.328 -32.452 -0.172 1.00 51.94 296 ALA A CA 1
ATOM 2330 C C . ALA A 1 296 ? -6.988 -32.759 1.194 1.00 51.94 296 ALA A C 1
ATOM 2332 O O . ALA A 1 296 ? -7.291 -33.919 1.488 1.00 51.94 296 ALA A O 1
ATOM 2333 N N . GLU A 1 297 ? -7.230 -31.756 2.049 1.00 47.59 297 GLU A N 1
ATOM 2334 C CA . GLU A 1 297 ? -8.005 -31.929 3.293 1.00 47.59 297 GLU A CA 1
ATOM 2335 C C . GLU A 1 297 ? -9.513 -32.053 3.027 1.00 47.59 297 GLU A C 1
ATOM 2337 O O . GLU A 1 297 ? -10.179 -32.877 3.655 1.00 47.59 297 GLU A O 1
ATOM 2342 N N . ARG A 1 298 ? -10.053 -31.321 2.043 1.00 50.28 298 ARG A N 1
ATOM 2343 C CA . ARG A 1 298 ? -11.454 -31.459 1.614 1.00 50.28 298 ARG A CA 1
ATOM 2344 C C . ARG A 1 298 ? -11.760 -32.822 0.999 1.00 50.28 298 ARG A C 1
ATOM 2346 O O . ARG A 1 298 ? -12.838 -33.351 1.257 1.00 50.28 298 ARG A O 1
ATOM 2353 N N . GLU A 1 299 ? -10.839 -33.397 0.226 1.00 53.78 299 GLU A N 1
ATOM 2354 C CA . GLU A 1 299 ? -10.969 -34.776 -0.267 1.00 53.78 299 GLU A CA 1
ATOM 2355 C C . GLU A 1 299 ? -10.954 -35.800 0.876 1.00 53.78 299 GLU A C 1
ATOM 2357 O O . GLU A 1 299 ? -11.693 -36.779 0.829 1.00 53.78 299 GLU A O 1
ATOM 2362 N N . LYS A 1 300 ? -10.181 -35.562 1.945 1.00 52.62 300 LYS A N 1
ATOM 2363 C CA . LYS A 1 300 ? -10.157 -36.450 3.121 1.00 52.62 300 LYS A CA 1
ATOM 2364 C C . LYS A 1 300 ? -11.430 -36.398 3.962 1.00 52.62 300 LYS A C 1
ATOM 2366 O O . LYS A 1 300 ? -11.825 -37.425 4.513 1.00 52.62 300 LYS A O 1
ATOM 2371 N N . ASP A 1 301 ? -12.060 -35.232 4.067 1.00 49.72 301 ASP A N 1
ATOM 2372 C CA . ASP A 1 301 ? -13.301 -35.059 4.831 1.00 49.72 301 ASP A CA 1
ATOM 2373 C C . ASP A 1 301 ? -14.568 -35.348 4.000 1.00 49.72 301 ASP A C 1
ATOM 2375 O O . ASP A 1 301 ? -15.646 -35.544 4.564 1.00 49.72 301 ASP A O 1
ATOM 2379 N N . GLY A 1 302 ? -14.445 -35.434 2.670 1.00 45.34 302 GLY A N 1
ATOM 2380 C CA . GLY A 1 302 ? -15.534 -35.751 1.738 1.00 45.34 302 GLY A CA 1
ATOM 2381 C C . GLY A 1 302 ? -15.995 -37.215 1.724 1.00 45.34 302 GLY A C 1
ATOM 2382 O O . GLY A 1 302 ? -17.054 -37.494 1.170 1.00 45.34 302 GLY A O 1
ATOM 2383 N N . ASP A 1 303 ? -15.263 -38.128 2.369 1.00 41.53 303 ASP A N 1
ATOM 2384 C CA . ASP A 1 303 ? -15.548 -39.577 2.394 1.00 41.53 303 ASP A CA 1
ATOM 2385 C C . ASP A 1 303 ? -16.273 -40.053 3.672 1.00 41.53 303 ASP A C 1
ATOM 2387 O O . ASP A 1 303 ? -16.322 -41.244 3.989 1.00 41.53 303 ASP A O 1
ATOM 2391 N N . LYS A 1 304 ? -16.869 -39.125 4.432 1.00 38.66 304 LYS A N 1
ATOM 2392 C CA . LYS A 1 304 ? -17.774 -39.454 5.545 1.00 38.66 304 LYS A CA 1
ATOM 2393 C C . LYS A 1 304 ? -19.167 -38.877 5.310 1.00 38.66 304 LYS A C 1
ATOM 2395 O O . LYS A 1 304 ? -19.556 -37.894 5.941 1.00 38.66 304 LYS A O 1
ATOM 2400 N N . VAL A 1 305 ? -19.916 -39.537 4.427 1.00 38.16 305 VAL A N 1
ATOM 2401 C CA . VAL A 1 305 ? -21.388 -39.584 4.467 1.00 38.16 305 VAL A CA 1
ATOM 2402 C C . VAL A 1 305 ? -21.807 -40.967 4.939 1.00 38.16 305 VAL A C 1
ATOM 2404 O O . VAL A 1 305 ? -21.288 -41.954 4.376 1.00 38.16 305 VAL A O 1
#